Protein AF-C7TZE6-F1 (afdb_monomer_lite)

Foldseek 3Di:
DDQQALDPDDLQQSLLVLLVVLVVVPPVVRDNDRGDPVCSLVSLLVSLVSLLCLQAPPVDDLVSNLNNLSNSLVSLLVDDLVSNVVRLVSNLVSLLDPVHPDLVSNVSSLVSLVSNLVSHDLARQSNLSSLLSNLSSCLVSVNCVVHPLDLVVLVVSCVNYPDDLVSLLSNLVSSLVSCVSNVVNVSNVVSLVSNLVSDDPVCVVVVVVSVVVVVVVVVVVVVVVVVVVVVVVVPDDDDD

Organism: Schistosoma japonicum (NCBI:txid6182)

Structure (mmCIF, N/CA/C/O backbone):
data_AF-C7TZE6-F1
#
_entry.id   AF-C7TZE6-F1
#
loop_
_atom_site.group_PDB
_atom_site.id
_atom_site.type_symbol
_atom_site.label_atom_id
_atom_site.label_alt_id
_atom_site.label_comp_id
_atom_site.label_asym_id
_atom_site.label_entity_id
_atom_site.label_seq_id
_atom_site.pdbx_PDB_ins_code
_atom_site.Cartn_x
_atom_site.Cartn_y
_atom_site.Cartn_z
_atom_site.occupancy
_atom_site.B_iso_or_equiv
_atom_site.auth_seq_id
_atom_site.auth_comp_id
_atom_site.auth_asym_id
_atom_site.auth_atom_id
_atom_site.pdbx_PDB_model_num
ATOM 1 N N . MET A 1 1 ? 3.905 -21.037 -3.167 1.00 29.61 1 MET A N 1
ATOM 2 C CA . MET A 1 1 ? 3.015 -20.550 -4.241 1.00 29.61 1 MET A CA 1
ATOM 3 C C . MET A 1 1 ? 3.915 -19.963 -5.312 1.00 29.61 1 MET A C 1
ATOM 5 O O . MET A 1 1 ? 4.723 -19.114 -4.965 1.00 29.61 1 MET A O 1
ATOM 9 N N . SER A 1 2 ? 3.874 -20.480 -6.540 1.00 34.91 2 SER A N 1
ATOM 10 C CA . SER A 1 2 ? 4.630 -19.937 -7.675 1.00 34.91 2 SER A CA 1
ATOM 11 C C . SER A 1 2 ? 4.055 -18.568 -8.029 1.00 34.91 2 SER A C 1
ATOM 13 O O . SER A 1 2 ? 2.896 -18.471 -8.429 1.00 34.91 2 SER A O 1
ATOM 15 N N . ILE A 1 3 ? 4.830 -17.517 -7.789 1.00 47.00 3 ILE A N 1
ATOM 16 C CA . ILE A 1 3 ? 4.453 -16.146 -8.123 1.00 47.00 3 ILE A CA 1
ATOM 17 C C . ILE A 1 3 ? 4.541 -16.031 -9.647 1.00 47.00 3 ILE A C 1
ATOM 19 O O . ILE A 1 3 ? 5.570 -16.378 -10.218 1.00 47.00 3 ILE A O 1
ATOM 23 N N . ALA A 1 4 ? 3.449 -15.642 -10.307 1.00 42.66 4 ALA A N 1
ATOM 24 C CA . ALA A 1 4 ? 3.447 -15.428 -11.750 1.00 42.66 4 ALA A CA 1
ATOM 25 C C . ALA A 1 4 ? 4.324 -14.209 -12.060 1.00 42.66 4 ALA A C 1
ATOM 27 O O . ALA A 1 4 ? 4.027 -13.103 -11.609 1.00 42.66 4 ALA A O 1
ATOM 28 N N . VAL A 1 5 ? 5.422 -14.440 -12.774 1.00 54.16 5 VAL A N 1
ATOM 29 C CA . VAL A 1 5 ? 6.357 -13.407 -13.215 1.00 54.16 5 VAL A CA 1
ATOM 30 C C . VAL A 1 5 ? 6.030 -13.063 -14.670 1.00 54.16 5 VAL A C 1
ATOM 32 O O . VAL A 1 5 ? 5.726 -13.946 -15.464 1.00 54.16 5 VAL A O 1
ATOM 35 N N . PHE A 1 6 ? 6.081 -11.778 -15.012 1.00 56.03 6 PHE A N 1
ATOM 36 C CA . PHE A 1 6 ? 5.825 -11.218 -16.343 1.00 56.03 6 PHE A CA 1
ATOM 37 C C . PHE A 1 6 ? 6.786 -11.809 -17.378 1.00 56.03 6 PHE A C 1
ATOM 39 O O . PHE A 1 6 ? 6.382 -12.023 -18.516 1.00 56.03 6 PHE A O 1
ATOM 46 N N . ILE A 1 7 ? 8.033 -12.106 -16.977 1.00 61.03 7 ILE A N 1
ATOM 47 C CA . ILE A 1 7 ? 9.066 -12.766 -17.791 1.00 61.03 7 ILE A CA 1
ATOM 48 C C . ILE A 1 7 ? 9.983 -13.604 -16.884 1.00 61.03 7 ILE A C 1
ATOM 50 O O . ILE A 1 7 ? 10.440 -13.113 -15.852 1.00 61.03 7 ILE A O 1
ATOM 54 N N . ASP A 1 8 ? 10.308 -14.833 -17.293 1.00 61.19 8 ASP A N 1
ATOM 55 C CA . ASP A 1 8 ? 11.336 -15.654 -16.643 1.00 61.19 8 ASP A CA 1
ATOM 56 C C . ASP A 1 8 ? 12.733 -15.066 -16.909 1.00 61.19 8 ASP A C 1
ATOM 58 O O . ASP A 1 8 ? 13.187 -14.998 -18.051 1.00 61.19 8 ASP A O 1
ATOM 62 N N . GLY A 1 9 ? 13.429 -14.632 -15.859 1.00 70.06 9 GLY A N 1
ATOM 63 C CA . GLY A 1 9 ? 14.752 -14.019 -15.982 1.00 70.06 9 GLY A CA 1
ATOM 64 C C . GLY A 1 9 ? 15.255 -13.422 -14.672 1.00 70.06 9 GLY A C 1
ATOM 65 O O . GLY A 1 9 ? 14.566 -13.476 -13.651 1.00 70.06 9 GLY A O 1
ATOM 66 N N . THR A 1 10 ? 16.460 -12.847 -14.701 1.00 82.62 10 THR A N 1
ATOM 67 C CA . THR A 1 10 ? 17.012 -12.112 -13.550 1.00 82.62 10 THR A CA 1
ATOM 68 C C . THR A 1 10 ? 16.240 -10.812 -13.308 1.00 82.62 10 THR A C 1
ATOM 70 O O . THR A 1 10 ? 15.619 -10.273 -14.226 1.00 82.62 10 THR A O 1
ATOM 73 N N . ASP A 1 11 ? 16.303 -10.262 -12.092 1.00 84.56 11 ASP A N 1
ATOM 74 C CA . ASP A 1 11 ? 15.618 -9.001 -11.759 1.00 84.56 11 ASP A CA 1
ATOM 75 C C . ASP A 1 11 ? 16.040 -7.863 -12.706 1.00 84.56 11 ASP A C 1
ATOM 77 O O . ASP A 1 11 ? 15.211 -7.096 -13.196 1.00 84.56 11 ASP A O 1
ATOM 81 N N . ALA A 1 12 ? 17.323 -7.808 -13.070 1.00 86.00 12 ALA A N 1
ATOM 82 C CA . ALA A 1 12 ? 17.843 -6.845 -14.035 1.00 86.00 12 ALA A CA 1
ATOM 83 C C . ALA A 1 12 ? 17.230 -7.006 -15.443 1.00 86.00 12 ALA A C 1
ATOM 85 O O . ALA A 1 12 ? 16.890 -6.016 -16.100 1.00 86.00 12 ALA A O 1
ATOM 86 N N . G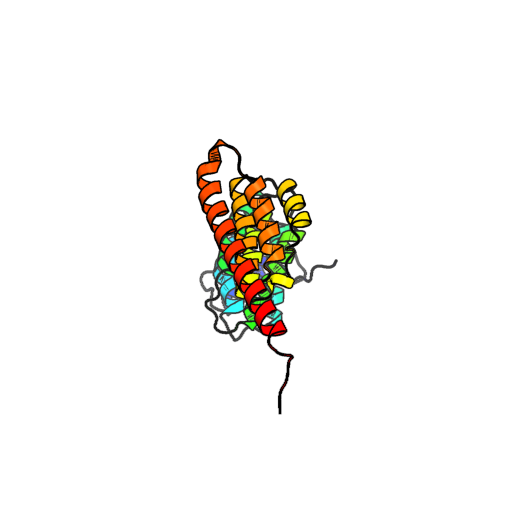LN A 1 13 ? 17.026 -8.241 -15.908 1.00 85.56 13 GLN A N 1
ATOM 87 C CA . GLN A 1 13 ? 16.350 -8.498 -17.183 1.00 85.56 13 GLN A CA 1
ATOM 88 C C . GLN A 1 13 ? 14.882 -8.066 -17.126 1.00 85.56 13 GLN A C 1
ATOM 90 O O . GLN A 1 13 ? 14.409 -7.390 -18.040 1.00 85.56 13 GLN A O 1
ATOM 95 N N . GLN A 1 14 ? 14.185 -8.365 -16.028 1.00 87.19 14 GLN A N 1
ATOM 96 C CA . GLN A 1 14 ? 12.791 -7.957 -15.842 1.00 87.19 14 GLN A CA 1
ATOM 97 C C . GLN A 1 14 ? 12.632 -6.431 -15.847 1.00 87.19 14 GLN A C 1
ATOM 99 O O . GLN A 1 14 ? 11.728 -5.913 -16.504 1.00 87.19 14 GLN A O 1
ATOM 104 N N . VAL A 1 15 ? 13.533 -5.690 -15.191 1.00 88.19 15 VAL A N 1
ATOM 105 C CA . VAL A 1 15 ? 13.523 -4.215 -15.226 1.00 88.19 15 VAL A CA 1
ATOM 106 C C . VAL A 1 15 ? 13.819 -3.689 -16.632 1.00 88.19 15 VAL A C 1
ATOM 108 O O . VAL A 1 15 ? 13.187 -2.732 -17.081 1.00 88.19 15 VAL A O 1
ATOM 111 N N . THR A 1 16 ? 14.736 -4.321 -17.366 1.00 88.12 16 THR A N 1
ATOM 112 C CA . THR A 1 16 ? 15.051 -3.935 -18.751 1.00 88.12 16 THR A CA 1
ATOM 113 C C . THR A 1 16 ? 13.832 -4.078 -19.663 1.00 88.12 16 THR A C 1
ATOM 115 O O . THR A 1 16 ? 13.527 -3.181 -20.452 1.00 88.12 16 THR A O 1
ATOM 118 N N . GLU A 1 17 ? 13.097 -5.178 -19.535 1.00 87.00 17 GLU A N 1
ATOM 119 C CA . GLU A 1 17 ? 11.874 -5.408 -20.304 1.00 87.00 17 GLU A CA 1
ATOM 120 C C . GLU A 1 17 ? 10.734 -4.487 -19.860 1.00 87.00 17 GLU A C 1
ATOM 122 O O . GLU A 1 17 ? 10.031 -3.930 -20.705 1.00 87.00 17 GLU A O 1
ATOM 127 N N . LEU A 1 18 ? 10.613 -4.207 -18.558 1.00 88.94 18 LEU A N 1
ATOM 128 C CA . LEU A 1 18 ? 9.686 -3.197 -18.047 1.00 88.94 18 LEU A CA 1
ATOM 129 C C . LEU A 1 18 ? 9.962 -1.819 -18.670 1.00 88.94 18 LEU A C 1
ATOM 131 O O . LEU A 1 18 ? 9.028 -1.136 -19.091 1.00 88.94 18 LEU A O 1
ATOM 135 N N . LYS A 1 19 ? 11.233 -1.417 -18.799 1.00 89.75 19 LYS A N 1
ATOM 136 C CA . LYS A 1 19 ? 11.616 -0.162 -19.467 1.00 89.75 19 LYS A CA 1
ATOM 137 C C . LYS A 1 19 ? 11.175 -0.146 -20.930 1.00 89.75 19 LYS A C 1
ATOM 139 O O . LYS A 1 19 ? 10.586 0.842 -21.372 1.00 89.75 19 LYS A O 1
ATOM 144 N N . LYS A 1 20 ? 11.415 -1.232 -21.676 1.00 87.31 20 LYS A N 1
ATOM 145 C CA . LYS A 1 20 ? 10.984 -1.362 -23.082 1.00 87.31 20 LYS A CA 1
ATOM 146 C C . LYS A 1 20 ? 9.463 -1.277 -23.212 1.00 87.31 20 LYS A C 1
ATOM 148 O O . LYS A 1 20 ? 8.970 -0.520 -24.051 1.00 87.31 20 LYS A O 1
ATOM 153 N N . PHE A 1 21 ? 8.736 -1.984 -22.348 1.00 87.94 21 PHE A N 1
ATOM 154 C CA . PHE A 1 21 ? 7.278 -1.945 -22.287 1.00 87.94 21 PHE A CA 1
ATOM 155 C C . PHE A 1 21 ? 6.781 -0.516 -22.043 1.00 87.94 21 PHE A C 1
ATOM 157 O O . PHE A 1 21 ? 6.076 0.040 -22.881 1.00 87.94 21 PHE A O 1
ATOM 164 N N . LEU A 1 22 ? 7.224 0.139 -20.966 1.00 87.31 22 LEU A N 1
ATOM 165 C CA . LEU A 1 22 ? 6.799 1.501 -20.621 1.00 87.31 22 LEU A CA 1
ATOM 166 C C . LEU A 1 22 ? 7.135 2.520 -21.720 1.00 87.31 22 LEU A C 1
ATOM 168 O O . LEU A 1 22 ? 6.374 3.459 -21.966 1.00 87.31 22 LEU A O 1
ATOM 172 N N . LYS A 1 23 ? 8.254 2.332 -22.425 1.00 87.00 23 LYS A N 1
ATOM 173 C CA . LYS A 1 23 ? 8.641 3.192 -23.545 1.00 87.00 23 LYS A CA 1
ATOM 174 C C . LYS A 1 23 ? 7.688 3.079 -24.731 1.00 87.00 23 LYS A C 1
ATOM 176 O O . LYS A 1 23 ? 7.390 4.104 -25.348 1.00 87.00 23 LYS A O 1
ATOM 181 N N . SER A 1 24 ? 7.192 1.875 -25.026 1.00 86.38 24 SER A N 1
ATOM 182 C CA . SER A 1 24 ? 6.200 1.669 -26.091 1.00 86.38 24 SER A CA 1
ATOM 183 C C . SER A 1 24 ? 4.895 2.442 -25.841 1.00 86.38 24 SER A C 1
ATOM 185 O O . SER A 1 24 ? 4.267 2.883 -26.799 1.00 86.38 24 SER A O 1
ATOM 187 N N . TYR A 1 25 ? 4.589 2.744 -24.572 1.00 84.19 25 TYR A N 1
ATOM 188 C CA . TYR A 1 25 ? 3.427 3.527 -24.128 1.00 84.19 25 TYR A CA 1
ATOM 189 C C . TYR A 1 25 ? 3.769 4.973 -23.713 1.00 84.19 25 TYR A C 1
ATOM 191 O O . TYR A 1 25 ? 3.039 5.615 -22.963 1.00 84.19 25 TYR A O 1
ATOM 199 N N . GLY A 1 26 ? 4.887 5.526 -24.203 1.00 75.06 26 GLY A N 1
ATOM 200 C CA . GLY A 1 26 ? 5.164 6.966 -24.115 1.00 75.06 26 GLY A CA 1
ATOM 201 C C . GLY A 1 26 ? 6.171 7.408 -23.049 1.00 75.06 26 GLY A C 1
ATOM 202 O O . GLY A 1 26 ? 6.454 8.606 -22.957 1.00 75.06 26 GLY A O 1
ATOM 203 N N . ALA A 1 27 ? 6.803 6.491 -22.309 1.00 80.75 27 ALA A N 1
ATOM 204 C CA . ALA A 1 27 ? 7.893 6.818 -21.381 1.00 80.75 27 ALA A CA 1
ATOM 205 C C . ALA A 1 27 ? 9.232 7.073 -22.111 1.00 80.75 27 ALA A C 1
ATOM 207 O O . ALA A 1 27 ? 10.226 6.381 -21.900 1.00 80.75 27 ALA A O 1
ATOM 208 N N . LYS A 1 28 ? 9.281 8.086 -22.990 1.00 72.81 28 LYS A N 1
ATOM 209 C CA . LYS A 1 28 ? 10.455 8.397 -23.840 1.00 72.81 28 LYS A CA 1
ATOM 210 C C . LYS A 1 28 ? 11.728 8.751 -23.061 1.00 72.81 28 LYS A C 1
ATOM 212 O O . LYS A 1 28 ? 12.811 8.677 -23.628 1.00 72.81 28 LYS A O 1
ATOM 217 N N . VAL A 1 29 ? 11.583 9.138 -21.793 1.00 75.25 29 VAL A N 1
ATOM 218 C CA . VAL A 1 29 ? 12.683 9.488 -20.878 1.00 75.25 29 VAL A CA 1
ATOM 219 C C . VAL A 1 29 ? 13.410 8.240 -20.354 1.00 75.25 29 VAL A C 1
ATOM 221 O O . VAL A 1 29 ? 14.510 8.356 -19.827 1.00 75.25 29 VAL A O 1
ATOM 224 N N . LEU A 1 30 ? 12.825 7.044 -20.494 1.00 77.81 30 LEU A N 1
ATOM 225 C CA . LEU A 1 30 ? 13.501 5.799 -20.138 1.00 77.81 30 LEU A CA 1
ATOM 226 C C . LEU A 1 30 ? 14.481 5.391 -21.253 1.00 77.81 30 LEU A C 1
ATOM 228 O O . LEU A 1 30 ? 14.106 5.174 -22.415 1.00 77.81 30 LEU A O 1
ATOM 232 N N . ASP A 1 31 ? 15.754 5.276 -20.882 1.00 72.44 31 ASP A N 1
ATOM 233 C CA . ASP A 1 31 ? 16.812 4.805 -21.773 1.00 72.44 31 ASP A CA 1
ATOM 234 C C . ASP A 1 31 ? 16.652 3.311 -22.082 1.00 72.44 31 ASP A C 1
ATOM 236 O O . ASP A 1 31 ? 16.154 2.546 -21.263 1.00 72.44 31 ASP A O 1
ATOM 240 N N . ASN A 1 32 ? 17.112 2.868 -23.256 1.00 68.56 32 ASN A N 1
ATOM 241 C CA . ASN A 1 32 ? 17.092 1.447 -23.649 1.00 68.56 32 ASN A CA 1
ATOM 242 C C . ASN A 1 32 ? 18.301 0.659 -23.117 1.00 68.56 32 ASN A C 1
ATOM 244 O O . ASN A 1 32 ? 18.588 -0.433 -23.600 1.00 68.56 32 ASN A O 1
ATOM 248 N N . THR A 1 33 ? 19.047 1.235 -22.180 1.00 75.12 33 THR A N 1
ATOM 249 C CA . THR A 1 33 ? 20.198 0.588 -21.562 1.00 75.12 33 THR A CA 1
ATOM 250 C C . THR A 1 33 ? 19.748 -0.613 -20.747 1.00 75.12 33 THR A C 1
ATOM 252 O O . THR A 1 33 ? 18.831 -0.509 -19.923 1.00 75.12 33 THR A O 1
ATOM 255 N N . GLU A 1 34 ? 20.406 -1.744 -20.993 1.00 78.62 34 GLU A N 1
ATOM 256 C CA . GLU A 1 34 ? 20.233 -2.952 -20.199 1.00 78.62 34 GLU A CA 1
ATOM 257 C C . GLU A 1 34 ? 20.607 -2.665 -18.745 1.00 78.62 34 GLU A C 1
ATOM 259 O O . GLU A 1 34 ? 21.608 -2.001 -18.447 1.00 78.62 34 GLU A O 1
ATOM 264 N N . CYS A 1 35 ? 19.763 -3.136 -17.836 1.00 81.94 35 CYS A N 1
ATOM 265 C CA . CYS A 1 35 ? 20.058 -3.093 -16.420 1.00 81.94 35 CYS A CA 1
ATOM 266 C C . CYS A 1 35 ? 21.083 -4.178 -16.084 1.00 81.94 35 CYS A C 1
ATOM 268 O O . CYS A 1 35 ? 21.063 -5.279 -16.629 1.00 81.94 35 CYS A O 1
ATOM 270 N N . SER A 1 36 ? 21.974 -3.852 -15.158 1.00 82.94 36 SER A N 1
ATOM 271 C CA . SER A 1 36 ? 22.891 -4.784 -14.525 1.00 82.94 36 SER A CA 1
ATOM 272 C C . SER A 1 36 ? 22.397 -5.123 -13.122 1.00 82.94 36 SER A C 1
ATOM 274 O O . SER A 1 36 ? 21.605 -4.388 -12.525 1.00 82.94 36 SER A O 1
ATOM 276 N N . ASP A 1 37 ? 22.933 -6.196 -12.548 1.00 80.38 37 ASP A N 1
ATOM 277 C CA . ASP A 1 37 ? 22.585 -6.628 -11.189 1.00 80.38 37 ASP A CA 1
ATOM 278 C C . ASP A 1 37 ? 22.891 -5.561 -10.116 1.00 80.38 37 ASP A C 1
ATOM 280 O O . ASP A 1 37 ? 22.321 -5.584 -9.029 1.00 80.38 37 ASP A O 1
ATOM 284 N N . ALA A 1 38 ? 23.756 -4.588 -10.424 1.00 82.94 38 ALA A N 1
ATOM 285 C CA . ALA A 1 38 ? 24.094 -3.490 -9.523 1.00 82.94 38 ALA A CA 1
ATOM 286 C C . ALA A 1 38 ? 23.139 -2.285 -9.618 1.00 82.94 38 ALA A C 1
ATOM 288 O O . ALA A 1 38 ? 23.027 -1.535 -8.652 1.00 82.94 38 ALA A O 1
ATOM 289 N N . ASN A 1 39 ? 22.483 -2.065 -10.765 1.00 88.81 39 ASN A N 1
ATOM 290 C CA . ASN A 1 39 ? 21.702 -0.845 -11.021 1.00 88.81 39 ASN A CA 1
ATOM 291 C C . ASN A 1 39 ? 20.186 -1.073 -11.112 1.00 88.81 39 ASN A C 1
ATOM 293 O O . ASN A 1 39 ? 19.428 -0.101 -11.096 1.00 88.81 39 ASN A O 1
ATOM 297 N N . TRP A 1 40 ? 19.735 -2.329 -11.186 1.00 89.56 40 TRP A N 1
ATOM 298 C CA . TRP A 1 40 ? 18.316 -2.642 -11.343 1.00 89.56 40 TRP A CA 1
ATOM 299 C C . TRP A 1 40 ? 17.409 -2.020 -10.264 1.00 89.56 40 TRP A C 1
ATOM 301 O O . TRP A 1 40 ? 16.317 -1.592 -10.642 1.00 89.56 40 TRP A O 1
ATOM 311 N N . PRO A 1 41 ? 17.811 -1.864 -8.977 1.00 90.81 41 PRO A N 1
ATOM 312 C CA . PRO A 1 41 ? 16.946 -1.237 -7.976 1.00 90.81 41 PRO A CA 1
ATOM 313 C C . PRO A 1 41 ? 16.652 0.230 -8.302 1.00 90.81 41 PRO A C 1
ATOM 315 O O . PRO A 1 41 ? 15.512 0.682 -8.210 1.00 90.81 41 PRO A O 1
ATOM 318 N N . ASP A 1 42 ? 17.676 0.973 -8.727 1.00 90.69 42 ASP A N 1
ATOM 319 C CA . ASP A 1 42 ? 17.556 2.392 -9.070 1.00 90.69 42 ASP A CA 1
ATOM 320 C C . ASP A 1 42 ? 16.752 2.587 -10.357 1.00 90.69 42 ASP A C 1
ATOM 322 O O . ASP A 1 42 ? 15.931 3.500 -10.471 1.00 90.69 42 ASP A O 1
ATOM 326 N N . GLU A 1 43 ? 16.959 1.705 -11.332 1.00 90.06 43 GLU A N 1
ATOM 327 C CA . GLU A 1 43 ? 16.213 1.711 -12.587 1.00 90.06 43 GLU A CA 1
ATOM 328 C C . GLU A 1 43 ? 14.739 1.334 -12.377 1.00 90.06 43 GLU A C 1
ATOM 330 O O . GLU A 1 43 ? 13.855 1.965 -12.966 1.00 90.06 43 GLU A O 1
ATOM 335 N N . LEU A 1 44 ? 14.442 0.392 -11.477 1.00 91.31 44 LEU A N 1
ATOM 336 C CA . LEU A 1 44 ? 13.073 0.058 -11.087 1.00 91.31 44 LEU A CA 1
ATOM 337 C C . LEU A 1 44 ? 12.365 1.268 -10.463 1.00 91.31 44 LEU A C 1
ATOM 339 O O . LEU A 1 44 ? 11.240 1.585 -10.853 1.00 91.31 44 LEU A O 1
ATOM 343 N N . ILE A 1 45 ? 13.034 1.998 -9.563 1.00 91.38 45 ILE A N 1
ATOM 344 C CA . ILE A 1 45 ? 12.475 3.208 -8.937 1.00 91.38 45 ILE A CA 1
ATOM 345 C C . ILE A 1 45 ? 12.110 4.265 -9.990 1.00 91.38 45 ILE A C 1
ATOM 347 O O . ILE A 1 45 ? 11.061 4.912 -9.899 1.00 91.38 45 ILE A O 1
ATOM 351 N N . LYS A 1 46 ? 12.922 4.418 -11.044 1.00 90.94 46 LYS A N 1
ATOM 352 C CA . LYS A 1 46 ? 12.595 5.309 -12.172 1.00 90.94 46 LYS A CA 1
ATOM 353 C C . LYS A 1 46 ? 11.344 4.845 -12.924 1.00 90.94 46 LYS A C 1
ATOM 355 O O . LYS A 1 46 ? 10.525 5.688 -13.298 1.00 90.94 46 LYS A O 1
ATOM 360 N N . CYS A 1 47 ? 11.171 3.536 -13.110 1.00 90.75 47 CYS A N 1
ATOM 361 C CA . CYS A 1 47 ? 10.021 2.956 -13.810 1.00 90.75 47 CYS A CA 1
ATOM 362 C C . CYS A 1 47 ? 8.691 3.207 -13.086 1.00 90.75 47 CYS A C 1
ATOM 364 O O . CYS A 1 47 ? 7.684 3.451 -13.754 1.00 90.75 47 CYS A O 1
ATOM 366 N N . ILE A 1 48 ? 8.682 3.236 -11.744 1.00 91.81 48 ILE A N 1
ATOM 367 C CA . ILE A 1 48 ? 7.473 3.467 -10.924 1.00 91.81 48 ILE A CA 1
ATOM 368 C C . ILE A 1 48 ? 6.692 4.701 -11.396 1.00 91.81 48 ILE A C 1
ATOM 370 O O . ILE A 1 48 ? 5.462 4.686 -11.463 1.00 91.81 48 ILE A O 1
ATOM 374 N N . LYS A 1 49 ? 7.401 5.765 -11.793 1.00 88.62 49 LYS A N 1
ATOM 375 C CA . LYS A 1 49 ? 6.801 7.039 -12.218 1.00 88.62 49 LYS A CA 1
ATOM 376 C C . LYS A 1 49 ? 5.875 6.910 -13.429 1.00 88.62 49 LYS A C 1
ATOM 378 O O . LYS A 1 49 ? 4.973 7.735 -13.568 1.00 88.62 49 LYS A O 1
ATOM 383 N N . PHE A 1 50 ? 6.085 5.890 -14.258 1.00 90.19 50 PHE A N 1
ATOM 384 C CA . PHE A 1 50 ? 5.365 5.658 -15.508 1.00 90.19 50 PHE A CA 1
ATOM 385 C C . PHE A 1 50 ? 4.369 4.497 -15.425 1.00 90.19 50 PHE A C 1
ATOM 387 O O . PHE A 1 50 ? 3.702 4.205 -16.409 1.00 90.19 50 PHE A O 1
ATOM 394 N N . LEU A 1 51 ? 4.212 3.843 -14.266 1.00 89.88 51 LEU A N 1
ATOM 395 C CA . LEU A 1 51 ? 3.279 2.715 -14.120 1.00 89.88 51 LEU A CA 1
ATOM 396 C C . LEU A 1 51 ? 1.809 3.103 -14.312 1.00 89.88 51 LEU A C 1
ATOM 398 O O . LEU A 1 51 ? 0.973 2.232 -14.542 1.00 89.88 51 LEU A O 1
ATOM 402 N N . ASN A 1 52 ? 1.497 4.399 -14.282 1.00 88.06 52 ASN A N 1
ATOM 403 C CA . ASN A 1 52 ? 0.154 4.908 -14.526 1.00 88.06 52 ASN A CA 1
ATOM 404 C C . ASN A 1 52 ? -0.418 4.544 -15.897 1.00 88.06 52 ASN A C 1
ATOM 406 O O . ASN A 1 52 ? -1.639 4.465 -16.024 1.00 88.06 52 ASN A O 1
ATOM 410 N N . VAL A 1 53 ? 0.430 4.249 -16.886 1.00 88.06 53 VAL A N 1
ATOM 411 C CA . VAL A 1 53 ? -0.021 3.736 -18.187 1.00 88.06 53 VAL A CA 1
ATOM 412 C C . VAL A 1 53 ? -0.890 2.485 -18.027 1.00 88.06 53 VAL A C 1
ATOM 414 O O . VAL A 1 53 ? -1.904 2.375 -18.705 1.00 88.06 53 VAL A O 1
ATOM 417 N N . CYS A 1 54 ? -0.611 1.624 -17.038 1.00 86.38 54 CYS A N 1
ATOM 418 C CA . CYS A 1 54 ? -1.343 0.372 -16.804 1.00 86.38 54 CYS A CA 1
ATOM 419 C C . CYS A 1 54 ? -2.841 0.576 -16.505 1.00 86.38 54 CYS A C 1
ATOM 421 O O . CYS A 1 54 ? -3.639 -0.339 -16.697 1.00 86.38 54 CYS A O 1
ATOM 423 N N . TRP A 1 55 ? -3.243 1.756 -16.019 1.00 86.12 55 TRP A N 1
ATOM 424 C CA . TRP A 1 55 ? -4.647 2.079 -15.730 1.00 86.12 55 TRP A CA 1
ATOM 425 C C . TRP A 1 55 ? -5.168 3.334 -16.436 1.00 86.12 55 TRP A C 1
ATOM 427 O O . TRP A 1 55 ? -6.339 3.663 -16.256 1.00 86.12 55 TRP A O 1
ATOM 437 N N . LYS A 1 56 ? -4.338 4.022 -17.229 1.00 85.44 56 LYS A N 1
ATOM 438 C CA . LYS A 1 56 ? -4.746 5.178 -18.045 1.00 85.44 56 LYS A CA 1
ATOM 439 C C . LYS A 1 56 ? -4.797 4.880 -19.538 1.00 85.44 56 LYS A C 1
ATOM 441 O O . LYS A 1 56 ? -5.604 5.486 -20.229 1.00 85.44 56 LYS A O 1
ATOM 446 N N . ASP A 1 57 ? -3.949 3.985 -20.034 1.00 83.81 57 ASP A N 1
ATOM 447 C CA . ASP A 1 57 ? -3.862 3.697 -21.462 1.00 83.81 57 ASP A CA 1
ATOM 448 C C . ASP A 1 57 ? -4.781 2.534 -21.841 1.00 83.81 57 ASP A C 1
ATOM 450 O O . ASP A 1 57 ? -4.524 1.380 -21.492 1.00 83.81 57 ASP A O 1
ATOM 454 N N . GLU A 1 58 ? -5.861 2.831 -22.564 1.00 81.50 58 GLU A N 1
ATOM 455 C CA . GLU A 1 58 ? -6.862 1.844 -22.977 1.00 81.50 58 GLU A CA 1
ATOM 456 C C . GLU A 1 58 ? -6.312 0.749 -23.900 1.00 81.50 58 GLU A C 1
ATOM 458 O O . GLU A 1 58 ? -6.886 -0.340 -23.948 1.00 81.50 58 GLU A O 1
ATOM 463 N N . SER A 1 59 ? -5.183 0.986 -24.573 1.00 83.50 59 SER A N 1
ATOM 464 C CA . SER A 1 59 ? -4.576 0.006 -25.480 1.00 83.50 59 SER A CA 1
ATOM 465 C C . SER A 1 59 ? -3.970 -1.207 -24.764 1.00 83.50 59 SER A C 1
ATOM 467 O O . SER A 1 59 ? -3.863 -2.276 -25.363 1.00 83.50 59 SER A O 1
ATOM 469 N N . ILE A 1 60 ? -3.632 -1.078 -23.476 1.00 84.12 60 ILE A N 1
ATOM 470 C CA . ILE A 1 60 ? -3.101 -2.176 -22.660 1.00 84.12 60 ILE A CA 1
ATOM 471 C C . ILE A 1 60 ? -4.250 -3.090 -22.223 1.00 84.12 60 ILE A C 1
ATOM 473 O O . ILE A 1 60 ? -5.241 -2.619 -21.656 1.00 84.12 60 ILE A O 1
ATOM 477 N N . ALA A 1 61 ? -4.118 -4.399 -22.445 1.00 85.62 61 ALA A N 1
ATOM 478 C CA . ALA A 1 61 ? -5.102 -5.371 -21.979 1.00 85.62 61 ALA A CA 1
ATOM 479 C C . ALA A 1 61 ? -5.119 -5.459 -20.440 1.00 85.62 61 ALA A C 1
ATOM 481 O O . ALA A 1 61 ? -4.095 -5.312 -19.772 1.00 85.62 61 ALA A O 1
ATOM 482 N N . GLU A 1 62 ? -6.288 -5.728 -19.849 1.00 83.25 62 GLU A N 1
ATOM 483 C CA . GLU A 1 62 ? -6.425 -5.805 -18.385 1.00 83.25 62 GLU A CA 1
ATOM 484 C C . GLU A 1 62 ? -5.573 -6.929 -17.766 1.00 83.25 62 GLU A C 1
ATOM 486 O O . GLU A 1 62 ? -5.106 -6.777 -16.636 1.00 83.25 62 GLU A O 1
ATOM 491 N N . SER A 1 63 ? -5.358 -8.030 -18.500 1.00 84.62 63 SER A N 1
ATOM 492 C CA . SER A 1 63 ? -4.442 -9.116 -18.124 1.00 84.62 63 SER A CA 1
ATOM 493 C C . SER A 1 63 ? -3.006 -8.616 -18.022 1.00 84.62 63 SER A C 1
ATOM 495 O O . SER A 1 63 ? -2.373 -8.766 -16.982 1.00 84.62 63 SER A O 1
ATOM 497 N N . ASP A 1 64 ? -2.541 -7.925 -19.056 1.00 86.25 64 ASP A N 1
ATOM 498 C CA . ASP A 1 64 ? -1.151 -7.496 -19.185 1.00 86.25 64 ASP A CA 1
ATOM 499 C C . ASP A 1 64 ? -0.822 -6.453 -18.115 1.00 86.25 64 ASP A C 1
ATOM 501 O O . ASP A 1 64 ? 0.212 -6.527 -17.455 1.00 86.25 64 ASP A O 1
ATOM 505 N N . ALA A 1 65 ? -1.749 -5.522 -17.860 1.00 86.56 65 ALA A N 1
ATOM 506 C CA . ALA A 1 65 ? -1.627 -4.560 -16.770 1.00 86.56 65 ALA A CA 1
ATOM 507 C C . ALA A 1 65 ? -1.480 -5.254 -15.404 1.00 86.56 65 ALA A C 1
ATOM 509 O O . ALA A 1 65 ? -0.676 -4.832 -14.571 1.00 86.56 65 ALA A O 1
ATOM 510 N N . LYS A 1 66 ? -2.245 -6.324 -15.156 1.00 86.31 66 LYS A N 1
ATOM 511 C CA . LYS A 1 66 ? -2.151 -7.097 -13.914 1.00 86.31 66 LYS A CA 1
ATOM 512 C C . LYS A 1 66 ? -0.814 -7.836 -13.811 1.00 86.31 66 LYS A C 1
ATOM 514 O O . LYS A 1 66 ? -0.212 -7.823 -12.735 1.00 86.31 66 LYS A O 1
ATOM 519 N N . ASP A 1 67 ? -0.342 -8.443 -14.893 1.00 87.56 67 ASP A N 1
ATOM 520 C CA . ASP A 1 67 ? 0.904 -9.217 -14.914 1.00 87.56 67 ASP A CA 1
ATOM 521 C C . ASP A 1 67 ? 2.132 -8.314 -14.721 1.00 87.56 67 ASP A C 1
ATOM 523 O O . ASP A 1 67 ? 3.013 -8.624 -13.910 1.00 87.56 67 ASP A O 1
ATOM 527 N N . VAL A 1 68 ? 2.141 -7.134 -15.357 1.00 89.81 68 VAL A N 1
ATOM 528 C CA . VAL A 1 68 ? 3.161 -6.092 -15.143 1.00 89.81 68 VAL A CA 1
ATOM 529 C C . VAL A 1 68 ? 3.204 -5.678 -13.673 1.00 89.81 68 VAL A C 1
ATOM 531 O O . VAL A 1 68 ? 4.264 -5.721 -13.048 1.00 89.81 68 VAL A O 1
ATOM 534 N N . LEU A 1 69 ? 2.059 -5.314 -13.085 1.00 89.88 69 LEU A N 1
ATOM 535 C CA . LEU A 1 69 ? 2.010 -4.858 -11.692 1.00 89.88 69 LEU A CA 1
ATOM 536 C C . LEU A 1 69 ? 2.387 -5.960 -10.697 1.00 89.88 69 LEU A C 1
ATOM 538 O O . LEU A 1 69 ? 3.061 -5.686 -9.705 1.00 89.88 69 LEU A O 1
ATOM 542 N N . THR A 1 70 ? 1.985 -7.202 -10.967 1.00 89.94 70 THR A N 1
ATOM 543 C CA . THR A 1 70 ? 2.360 -8.372 -10.158 1.00 89.94 70 THR A CA 1
ATOM 544 C C . THR A 1 70 ? 3.871 -8.582 -10.167 1.00 89.94 70 THR A C 1
ATOM 546 O O . THR A 1 70 ? 4.474 -8.894 -9.140 1.00 89.94 70 THR A O 1
ATOM 549 N N . SER A 1 71 ? 4.505 -8.344 -11.307 1.00 89.38 71 SER A N 1
ATOM 550 C CA . SER A 1 71 ? 5.946 -8.541 -11.467 1.00 89.38 71 SER A CA 1
ATOM 551 C C . SER A 1 71 ? 6.745 -7.433 -10.822 1.00 89.38 71 SER A C 1
ATOM 553 O O . SER A 1 71 ? 7.710 -7.712 -10.120 1.00 89.38 71 SER A O 1
ATOM 555 N N . VAL A 1 72 ? 6.284 -6.187 -10.945 1.00 91.38 72 VAL A N 1
ATOM 556 C CA . VAL A 1 72 ? 6.825 -5.070 -10.163 1.00 91.38 72 VAL A CA 1
ATOM 557 C C . VAL A 1 72 ? 6.732 -5.384 -8.671 1.00 91.38 72 VAL A C 1
ATOM 559 O O . VAL A 1 72 ? 7.738 -5.310 -7.974 1.00 91.38 72 VAL A O 1
ATOM 562 N N . ALA A 1 73 ? 5.570 -5.821 -8.179 1.00 90.62 73 ALA A N 1
ATOM 563 C CA . ALA A 1 73 ? 5.415 -6.218 -6.780 1.00 90.62 73 ALA A CA 1
ATOM 564 C C . ALA A 1 73 ? 6.363 -7.363 -6.372 1.00 90.62 73 ALA A C 1
ATOM 566 O O . ALA A 1 73 ? 6.882 -7.372 -5.260 1.00 90.62 73 ALA A O 1
ATOM 567 N N . SER A 1 74 ? 6.642 -8.300 -7.275 1.00 90.00 74 SER A N 1
ATOM 568 C CA . SER A 1 74 ? 7.583 -9.397 -7.026 1.00 90.00 74 SER A CA 1
ATOM 569 C C . SER A 1 74 ? 9.030 -8.906 -6.922 1.00 90.00 74 SER A C 1
ATOM 571 O O . SER A 1 74 ? 9.736 -9.293 -5.992 1.00 90.00 74 SER A O 1
ATOM 573 N N . MET A 1 75 ? 9.450 -7.994 -7.805 1.00 89.50 75 MET A N 1
ATOM 574 C CA . MET A 1 75 ? 10.780 -7.370 -7.762 1.00 89.50 75 MET A CA 1
ATOM 575 C C . MET A 1 75 ? 10.998 -6.570 -6.472 1.00 89.50 75 MET A C 1
ATOM 577 O O . MET A 1 75 ? 12.090 -6.562 -5.912 1.00 89.50 75 MET A O 1
ATOM 581 N N . PHE A 1 76 ? 9.950 -5.935 -5.944 1.00 90.38 76 PHE A N 1
ATOM 582 C CA . PHE A 1 76 ? 10.015 -5.228 -4.662 1.00 90.38 76 PHE A CA 1
ATOM 583 C C . PHE A 1 76 ? 10.348 -6.146 -3.483 1.00 90.38 76 PHE A C 1
ATOM 585 O O . PHE A 1 76 ? 11.015 -5.708 -2.551 1.00 90.38 76 PHE A O 1
ATOM 592 N N . ILE A 1 77 ? 9.926 -7.413 -3.518 1.00 88.19 77 ILE A N 1
ATOM 593 C CA . ILE A 1 77 ? 10.266 -8.392 -2.473 1.00 88.19 77 ILE A CA 1
ATOM 594 C C . ILE A 1 77 ? 11.775 -8.700 -2.488 1.00 88.19 77 ILE A C 1
ATOM 596 O O . ILE A 1 77 ? 12.343 -9.000 -1.440 1.00 88.19 77 ILE A O 1
ATOM 600 N N . GLN A 1 78 ? 12.429 -8.577 -3.648 1.00 88.06 78 GLN A N 1
ATOM 601 C CA . GLN A 1 78 ? 13.874 -8.775 -3.817 1.00 88.06 78 GLN A CA 1
ATOM 602 C C . GLN A 1 78 ? 14.701 -7.502 -3.560 1.00 88.06 78 GLN A C 1
ATOM 604 O O . GLN A 1 78 ? 15.931 -7.561 -3.530 1.00 88.06 78 GLN A O 1
ATOM 609 N N . LEU A 1 79 ? 14.064 -6.335 -3.376 1.00 88.50 79 LEU A N 1
ATOM 610 C CA . LEU A 1 79 ? 14.789 -5.082 -3.162 1.00 88.50 79 LEU A CA 1
ATOM 611 C C . LEU A 1 79 ? 15.558 -5.096 -1.832 1.00 88.50 79 LEU A C 1
ATOM 613 O O . LEU A 1 79 ? 15.031 -5.533 -0.804 1.00 88.50 79 LEU A O 1
ATOM 617 N N . PRO A 1 80 ? 16.772 -4.517 -1.794 1.00 87.94 80 PRO A N 1
ATOM 618 C CA . PRO A 1 80 ? 17.460 -4.297 -0.534 1.00 87.94 80 PRO A CA 1
ATOM 619 C C . PRO A 1 80 ? 16.653 -3.319 0.348 1.00 87.94 80 PRO A C 1
ATOM 621 O O . PRO A 1 80 ? 16.073 -2.363 -0.182 1.00 87.94 80 PRO A O 1
ATOM 624 N N . PRO A 1 81 ? 16.656 -3.477 1.689 1.00 86.62 81 PRO A N 1
ATOM 625 C CA . PRO A 1 81 ? 15.823 -2.682 2.602 1.00 86.62 81 PRO A CA 1
ATOM 626 C C . PRO A 1 81 ? 15.949 -1.166 2.407 1.00 86.62 81 PRO A C 1
ATOM 628 O O . PRO A 1 81 ? 14.962 -0.438 2.450 1.00 86.62 81 PRO A O 1
ATOM 631 N N . ASN A 1 82 ? 17.163 -0.699 2.119 1.00 88.19 82 ASN A N 1
ATOM 632 C CA . ASN A 1 82 ? 17.496 0.709 1.910 1.00 88.19 82 ASN A CA 1
ATOM 633 C C . ASN A 1 82 ? 16.705 1.305 0.735 1.00 88.19 82 ASN A C 1
ATOM 635 O O . ASN A 1 82 ? 16.240 2.437 0.805 1.00 88.19 82 ASN A O 1
ATOM 639 N N . LYS A 1 83 ? 16.559 0.527 -0.346 1.00 90.56 83 LYS A N 1
ATOM 640 C CA . LYS A 1 83 ? 15.837 0.924 -1.561 1.00 90.56 83 LYS A CA 1
ATOM 641 C C . LYS A 1 83 ? 14.343 0.691 -1.430 1.00 90.56 83 LYS A C 1
ATOM 643 O O . LYS A 1 83 ? 13.565 1.452 -1.991 1.00 90.56 83 LYS A O 1
ATOM 648 N N . LEU A 1 84 ? 13.936 -0.305 -0.647 1.00 89.44 84 LEU A N 1
ATOM 649 C CA . LEU A 1 84 ? 12.530 -0.562 -0.357 1.00 89.44 84 LEU A CA 1
ATOM 650 C C . LEU A 1 84 ? 11.859 0.639 0.334 1.00 89.44 84 LEU A C 1
ATOM 652 O O . LEU A 1 84 ? 10.756 1.013 -0.050 1.00 89.44 84 LEU A O 1
ATOM 656 N N . ILE A 1 85 ? 12.543 1.274 1.294 1.00 89.06 85 ILE A N 1
ATOM 657 C CA . ILE A 1 85 ? 12.049 2.474 2.000 1.00 89.06 85 ILE A CA 1
ATOM 658 C C . ILE A 1 85 ? 11.837 3.657 1.036 1.00 89.06 85 ILE A C 1
ATOM 660 O O . ILE A 1 85 ? 10.933 4.458 1.238 1.00 89.06 85 ILE A O 1
ATOM 664 N N . GLU A 1 86 ? 12.638 3.759 -0.028 1.00 91.19 86 GLU A N 1
ATOM 665 C CA . GLU A 1 86 ? 12.495 4.789 -1.068 1.00 91.19 86 GLU A CA 1
ATOM 666 C C . GLU A 1 86 ? 11.392 4.434 -2.085 1.00 91.19 86 GLU A C 1
ATOM 668 O O . GLU A 1 86 ? 10.614 5.290 -2.507 1.00 91.19 86 GLU A O 1
ATOM 673 N N . ALA A 1 87 ? 11.311 3.163 -2.481 1.00 92.44 87 ALA A N 1
ATOM 674 C CA . ALA A 1 87 ? 10.441 2.698 -3.556 1.00 92.44 87 ALA A CA 1
ATOM 675 C C . ALA A 1 87 ? 8.968 2.559 -3.137 1.00 92.44 87 ALA A C 1
ATOM 677 O O . ALA A 1 87 ? 8.075 2.849 -3.936 1.00 92.44 87 ALA A O 1
ATOM 678 N N . VAL A 1 88 ? 8.700 2.102 -1.907 1.00 92.88 88 VAL A N 1
ATOM 679 C CA . VAL A 1 88 ? 7.335 1.826 -1.421 1.00 92.88 88 VAL A CA 1
ATOM 680 C C . VAL A 1 88 ? 6.445 3.073 -1.410 1.00 92.88 88 VAL A C 1
ATOM 682 O O . VAL A 1 88 ? 5.363 2.982 -1.998 1.00 92.88 88 VAL A O 1
ATOM 685 N N . PRO A 1 89 ? 6.871 4.230 -0.866 1.00 92.00 89 PRO A N 1
ATOM 686 C CA . PRO A 1 89 ? 6.056 5.442 -0.898 1.00 92.00 89 PRO A CA 1
ATOM 687 C C . PRO A 1 89 ? 5.694 5.872 -2.319 1.00 92.00 89 PRO A C 1
ATOM 689 O O . PRO A 1 89 ? 4.533 6.145 -2.624 1.00 92.00 89 PRO A O 1
ATOM 692 N N . LEU A 1 90 ? 6.677 5.849 -3.228 1.00 93.25 90 LEU A N 1
ATOM 693 C CA . LEU A 1 90 ? 6.476 6.212 -4.632 1.00 93.25 90 LEU A CA 1
ATOM 694 C C . LEU A 1 90 ? 5.480 5.275 -5.317 1.00 93.25 90 LEU A C 1
ATOM 696 O O . LEU A 1 90 ? 4.641 5.718 -6.098 1.00 93.25 90 LEU A O 1
ATOM 700 N N . PHE A 1 91 ? 5.568 3.975 -5.041 1.00 93.38 91 PHE A N 1
ATOM 701 C CA . PHE A 1 91 ? 4.652 2.993 -5.606 1.00 93.38 91 PHE A CA 1
ATOM 702 C C . PHE A 1 91 ? 3.233 3.163 -5.062 1.00 93.38 91 PHE A C 1
ATOM 704 O O . PHE A 1 91 ? 2.275 3.187 -5.838 1.00 93.38 91 PHE A O 1
ATOM 711 N N . CYS A 1 92 ? 3.104 3.353 -3.749 1.00 92.88 92 CYS A N 1
ATOM 712 C CA . CYS A 1 92 ? 1.830 3.588 -3.083 1.00 92.88 92 CYS A CA 1
ATOM 713 C C . CYS A 1 92 ? 1.138 4.851 -3.615 1.00 92.88 92 CYS A C 1
ATOM 715 O O . CYS A 1 92 ? -0.025 4.789 -4.017 1.00 92.88 92 CYS A O 1
ATOM 717 N N . GLU A 1 93 ? 1.869 5.963 -3.738 1.00 92.69 93 GLU A N 1
ATOM 718 C CA . GLU A 1 93 ? 1.362 7.214 -4.314 1.00 92.69 93 GLU A CA 1
ATOM 719 C C . GLU A 1 93 ? 0.809 7.002 -5.731 1.00 92.69 93 GLU A C 1
ATOM 721 O O . GLU A 1 93 ? -0.272 7.489 -6.069 1.00 92.69 93 GLU A O 1
ATOM 726 N N . LYS A 1 94 ? 1.511 6.224 -6.569 1.00 90.81 94 LYS A N 1
ATOM 727 C CA . LYS A 1 94 ? 1.040 5.930 -7.930 1.00 90.81 94 LYS A CA 1
ATOM 728 C C . LYS A 1 94 ? -0.224 5.087 -7.925 1.00 90.81 94 LYS A C 1
ATOM 730 O O . LYS A 1 94 ? -1.136 5.370 -8.697 1.00 90.81 94 LYS A O 1
ATOM 735 N N . LEU A 1 95 ? -0.334 4.090 -7.054 1.00 89.19 95 LEU A N 1
ATOM 736 C CA . LEU A 1 95 ? -1.544 3.272 -6.979 1.00 89.19 95 LEU A CA 1
ATOM 737 C C . LEU A 1 95 ? -2.757 4.055 -6.450 1.00 89.19 95 LEU A C 1
ATOM 739 O O . LEU A 1 95 ? -3.885 3.776 -6.869 1.00 89.19 95 LEU A O 1
ATOM 743 N N . LEU A 1 96 ? -2.545 5.102 -5.650 1.00 90.44 96 LEU A N 1
ATOM 744 C CA . LEU A 1 96 ? -3.602 6.019 -5.207 1.00 90.44 96 LEU A CA 1
ATOM 745 C C . LEU A 1 96 ? -4.124 6.969 -6.297 1.00 90.44 96 LEU A C 1
ATOM 747 O O . LEU A 1 96 ? -5.106 7.680 -6.058 1.00 90.44 96 LEU A O 1
ATOM 751 N N . ASP A 1 97 ? -3.544 6.952 -7.500 1.00 88.94 97 ASP A N 1
ATOM 752 C CA . ASP A 1 97 ? -4.021 7.724 -8.647 1.00 88.94 97 ASP A CA 1
ATOM 753 C C . ASP A 1 97 ? -5.210 7.043 -9.348 1.00 88.94 97 ASP A C 1
ATOM 755 O O . ASP A 1 97 ? -5.037 6.135 -10.165 1.00 88.94 97 ASP A O 1
ATOM 759 N N . PHE A 1 98 ? -6.428 7.503 -9.063 1.00 84.81 98 PHE A N 1
ATOM 760 C CA . PHE A 1 98 ? -7.676 7.045 -9.698 1.00 84.81 98 PHE A CA 1
ATOM 761 C C . PHE A 1 98 ? -8.165 7.980 -10.819 1.00 84.81 98 PHE A C 1
ATOM 763 O O . PHE A 1 98 ? -9.352 8.019 -11.109 1.00 84.81 98 PHE A O 1
ATOM 770 N N . SER A 1 99 ? -7.277 8.745 -11.463 1.00 77.94 99 SER A N 1
ATOM 771 C CA . SER A 1 99 ? -7.646 9.649 -12.570 1.00 77.94 99 SER A CA 1
ATOM 772 C C . SER A 1 99 ? -7.951 8.951 -13.911 1.00 77.94 99 SER A C 1
ATOM 774 O O . SER A 1 99 ? -7.918 9.602 -14.950 1.00 77.94 99 SER A O 1
ATOM 776 N N . GLY A 1 100 ? -8.206 7.637 -13.911 1.00 68.38 100 GLY A N 1
ATOM 777 C CA . GLY A 1 100 ? -8.607 6.877 -15.098 1.00 68.38 100 GLY A CA 1
ATOM 778 C C . GLY A 1 100 ? -10.111 6.607 -15.097 1.00 68.38 100 GLY A C 1
ATOM 779 O O . GLY A 1 100 ? -10.687 6.304 -14.057 1.00 68.38 100 GLY A O 1
ATOM 780 N N . ASP A 1 101 ? -10.747 6.671 -16.265 1.00 67.44 101 ASP A N 1
ATOM 781 C CA . ASP A 1 101 ? -12.208 6.535 -16.372 1.00 67.44 101 ASP A CA 1
ATOM 782 C C . ASP A 1 101 ? -12.700 5.085 -16.182 1.00 67.44 101 ASP A C 1
ATOM 784 O O . ASP A 1 101 ? -13.876 4.835 -15.906 1.00 67.44 101 ASP A O 1
ATOM 788 N N . ASN A 1 102 ? -11.803 4.096 -16.283 1.00 75.25 102 ASN A N 1
ATOM 789 C CA . ASN A 1 102 ? -12.164 2.684 -16.206 1.00 75.25 102 ASN A CA 1
ATOM 790 C C . ASN A 1 102 ? -11.925 2.078 -14.810 1.00 75.25 102 ASN A C 1
ATOM 792 O O . ASN A 1 102 ? -10.860 1.534 -14.503 1.00 75.25 102 ASN A O 1
ATOM 796 N N . ILE A 1 103 ? -12.986 2.070 -13.995 1.00 75.12 103 ILE A N 1
ATOM 797 C CA . ILE A 1 103 ? -13.016 1.493 -12.637 1.00 75.12 103 ILE A CA 1
ATOM 798 C C . ILE A 1 103 ? -12.540 0.028 -12.605 1.00 75.12 103 ILE A C 1
ATOM 800 O O . ILE A 1 103 ? -11.929 -0.396 -11.623 1.00 75.12 103 ILE A O 1
ATOM 804 N N . ARG A 1 104 ? -12.770 -0.763 -13.666 1.00 77.94 104 ARG A N 1
ATOM 805 C CA . ARG A 1 104 ? -12.345 -2.176 -13.699 1.00 77.94 104 ARG A CA 1
ATOM 806 C C . ARG A 1 104 ? -10.830 -2.311 -13.652 1.00 77.94 104 ARG A C 1
ATOM 808 O O . ARG A 1 104 ? -10.323 -3.142 -12.904 1.00 77.94 104 ARG A O 1
ATOM 815 N N . ARG A 1 105 ? -10.111 -1.436 -14.355 1.00 78.25 105 ARG A N 1
ATOM 816 C CA . ARG A 1 105 ? -8.641 -1.433 -14.386 1.00 78.25 105 ARG A CA 1
ATOM 817 C C . ARG A 1 105 ? -8.031 -1.077 -13.040 1.00 78.25 105 ARG A C 1
ATOM 819 O O . ARG A 1 105 ? -6.950 -1.552 -12.706 1.00 78.25 105 ARG A O 1
ATOM 826 N N . HIS A 1 106 ? -8.734 -0.296 -12.225 1.00 84.38 106 HIS A N 1
ATOM 827 C CA . HIS A 1 106 ? -8.278 0.012 -10.875 1.00 84.38 106 HIS A CA 1
ATOM 828 C C . HIS A 1 106 ? -8.308 -1.199 -9.935 1.00 84.38 106 HIS A C 1
ATOM 830 O O . HIS A 1 106 ? -7.491 -1.247 -9.016 1.00 84.38 106 HIS A O 1
ATOM 836 N N . LYS A 1 107 ? -9.137 -2.221 -10.199 1.00 83.12 107 LYS A N 1
ATOM 837 C CA . LYS A 1 107 ? -9.140 -3.464 -9.402 1.00 83.12 107 LYS A CA 1
ATOM 838 C C . LYS A 1 107 ? -7.805 -4.201 -9.456 1.00 83.12 107 LYS A C 1
ATOM 840 O O . LYS A 1 107 ? -7.397 -4.805 -8.466 1.00 83.12 107 LYS A O 1
ATOM 845 N N . ASN A 1 108 ? -7.073 -4.072 -10.564 1.00 84.62 108 ASN A N 1
ATOM 846 C CA . ASN A 1 108 ? -5.749 -4.673 -10.726 1.00 84.62 108 ASN A CA 1
ATOM 847 C C . ASN A 1 108 ? -4.702 -4.111 -9.751 1.00 84.62 108 ASN A C 1
ATOM 849 O O . ASN A 1 108 ? -3.635 -4.699 -9.619 1.00 84.62 108 ASN A O 1
ATOM 853 N N . LYS A 1 109 ? -4.998 -3.017 -9.037 1.00 88.94 109 LYS A N 1
ATOM 854 C CA . LYS A 1 109 ? -4.109 -2.417 -8.033 1.00 88.94 109 LYS A CA 1
ATOM 855 C C . LYS A 1 109 ? -4.116 -3.147 -6.686 1.00 88.94 109 LYS A C 1
ATOM 857 O O . LYS A 1 109 ? -3.134 -3.061 -5.959 1.00 88.94 109 LYS A O 1
ATOM 862 N N . LEU A 1 110 ? -5.185 -3.874 -6.339 1.00 89.19 110 LEU A N 1
ATOM 863 C CA . LEU A 1 110 ? -5.290 -4.545 -5.030 1.00 89.19 110 LEU A CA 1
ATOM 864 C C . LEU A 1 110 ? -4.375 -5.756 -4.917 1.00 89.19 110 LEU A C 1
ATOM 866 O O . LEU A 1 110 ? -3.726 -5.963 -3.895 1.00 89.19 110 LEU A O 1
ATOM 870 N N . PHE A 1 111 ? -4.321 -6.563 -5.974 1.00 89.50 111 PHE A N 1
ATOM 871 C CA . PHE A 1 111 ? -3.515 -7.774 -5.999 1.00 89.50 111 PHE A CA 1
ATOM 872 C C . PHE A 1 111 ? -2.012 -7.529 -5.744 1.00 89.50 111 PHE A C 1
ATOM 874 O O . PHE A 1 111 ? -1.477 -8.175 -4.842 1.00 89.50 111 PHE A O 1
ATOM 881 N N . PRO A 1 112 ? -1.322 -6.599 -6.438 1.00 90.25 112 PRO A N 1
ATOM 882 C CA . PRO A 1 112 ? 0.091 -6.319 -6.179 1.00 90.25 112 PRO A CA 1
ATOM 883 C C . PRO A 1 112 ? 0.331 -5.760 -4.769 1.00 90.25 112 PRO A C 1
ATOM 885 O O . PRO A 1 112 ? 1.308 -6.143 -4.135 1.00 90.25 112 PRO A O 1
ATOM 888 N N . LEU A 1 113 ? -0.571 -4.927 -4.230 1.00 91.44 113 LEU A N 1
ATOM 889 C CA . LEU A 1 113 ? -0.478 -4.443 -2.843 1.00 91.44 113 LEU A CA 1
ATOM 890 C C . LEU A 1 113 ? -0.592 -5.587 -1.830 1.00 91.44 113 LEU A C 1
ATOM 892 O O . LEU A 1 113 ? 0.205 -5.669 -0.899 1.00 91.44 113 LEU A O 1
ATOM 896 N N . ASN A 1 114 ? -1.542 -6.501 -2.035 1.00 91.06 114 ASN A N 1
ATOM 897 C CA . ASN A 1 114 ? -1.675 -7.702 -1.213 1.00 91.06 114 ASN A CA 1
ATOM 898 C C . ASN A 1 114 ? -0.423 -8.583 -1.301 1.00 91.06 114 ASN A C 1
ATOM 900 O O . ASN A 1 114 ? 0.067 -9.057 -0.278 1.00 91.06 114 ASN A O 1
ATOM 904 N N . LEU A 1 115 ? 0.116 -8.786 -2.506 1.00 90.75 115 LEU A N 1
ATOM 905 C CA . LEU A 1 115 ? 1.337 -9.562 -2.706 1.00 90.75 115 LEU A CA 1
ATOM 906 C C . LEU A 1 115 ? 2.518 -8.954 -1.942 1.00 90.75 115 LEU A C 1
ATOM 908 O O . LEU A 1 115 ? 3.217 -9.681 -1.241 1.00 90.75 115 LEU A O 1
ATOM 912 N N . LEU A 1 116 ? 2.702 -7.634 -2.016 1.00 90.00 116 LEU A N 1
ATOM 913 C CA . LEU A 1 116 ? 3.739 -6.924 -1.265 1.00 90.00 116 LEU A CA 1
ATOM 914 C C . LEU A 1 116 ? 3.549 -7.052 0.241 1.00 90.00 116 LEU A C 1
ATOM 916 O O . LEU A 1 116 ? 4.496 -7.358 0.963 1.00 90.00 116 LEU A O 1
ATOM 920 N N . PHE A 1 117 ? 2.319 -6.852 0.713 1.00 90.62 117 PHE A N 1
ATOM 921 C CA . PHE A 1 117 ? 2.008 -6.930 2.131 1.00 90.62 117 PHE A CA 1
ATOM 922 C C . PHE A 1 117 ? 2.407 -8.288 2.719 1.00 90.62 117 PHE A C 1
ATOM 924 O O . PHE A 1 117 ? 3.061 -8.330 3.756 1.00 90.62 117 PHE A O 1
ATOM 931 N N . TRP A 1 118 ? 2.081 -9.394 2.043 1.00 89.00 118 TRP A N 1
ATOM 932 C CA . TRP A 1 118 ? 2.445 -10.737 2.508 1.00 89.00 118 TRP A CA 1
ATOM 933 C C . TRP A 1 118 ? 3.889 -11.129 2.204 1.00 89.00 118 TRP A C 1
ATOM 935 O O . TRP A 1 118 ? 4.479 -11.882 2.977 1.00 89.00 118 TRP A O 1
ATOM 945 N N . GLY A 1 119 ? 4.446 -10.639 1.097 1.00 86.12 119 GLY A N 1
ATOM 946 C CA . GLY A 1 119 ? 5.778 -10.996 0.618 1.00 86.12 119 GLY A CA 1
ATOM 947 C C . GLY A 1 119 ? 6.917 -10.353 1.406 1.00 86.12 119 GLY A C 1
ATOM 948 O O . GLY A 1 119 ? 7.979 -10.955 1.540 1.00 86.12 119 GLY A O 1
ATOM 949 N N . LEU A 1 120 ? 6.703 -9.159 1.962 1.00 88.00 120 LEU A N 1
ATOM 950 C CA . LEU A 1 120 ? 7.707 -8.480 2.782 1.00 88.00 120 LEU A CA 1
ATOM 951 C C . LEU A 1 120 ? 7.860 -9.123 4.164 1.00 88.00 120 LEU A C 1
ATOM 953 O O . LEU A 1 120 ? 6.959 -9.800 4.654 1.00 88.00 120 LEU A O 1
ATOM 957 N N . ASN A 1 121 ? 8.988 -8.874 4.830 1.00 85.69 121 ASN A N 1
ATOM 958 C CA . ASN A 1 121 ? 9.233 -9.359 6.189 1.00 85.69 121 ASN A CA 1
ATOM 959 C C . ASN A 1 121 ? 8.180 -8.794 7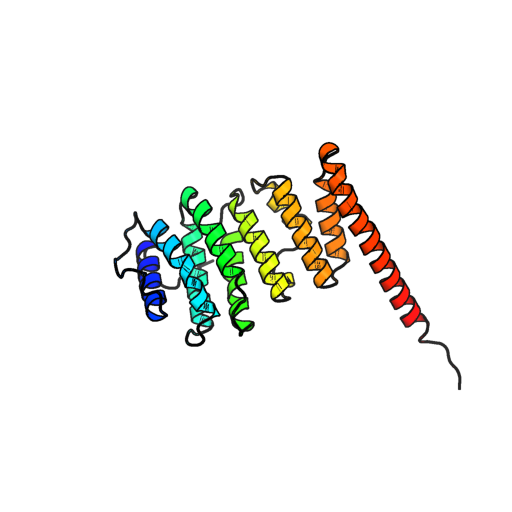.171 1.00 85.69 121 ASN A C 1
ATOM 961 O O . ASN A 1 121 ? 7.959 -7.585 7.166 1.00 85.69 121 ASN A O 1
ATOM 965 N N . PRO A 1 122 ? 7.570 -9.610 8.053 1.00 83.44 122 PRO A N 1
ATOM 966 C CA . PRO A 1 122 ? 6.607 -9.145 9.054 1.00 83.44 122 PRO A CA 1
ATOM 967 C C . PRO A 1 122 ? 7.019 -7.939 9.890 1.00 83.44 122 PRO A C 1
ATOM 969 O O . PRO A 1 122 ? 6.166 -7.115 10.207 1.00 83.44 122 PRO A O 1
ATOM 972 N N . LYS A 1 123 ? 8.316 -7.798 10.170 1.00 85.62 123 LYS A N 1
ATOM 973 C CA . LYS A 1 123 ? 8.855 -6.695 10.973 1.00 85.62 123 LYS A CA 1
ATOM 974 C C . LYS A 1 123 ? 9.133 -5.422 10.175 1.00 85.62 123 LYS A C 1
ATOM 976 O O . LYS A 1 123 ? 9.408 -4.380 10.754 1.00 85.62 123 LYS A O 1
ATOM 981 N N . SER A 1 124 ? 9.089 -5.477 8.842 1.00 86.06 124 SER A N 1
ATOM 982 C CA . SER A 1 124 ? 9.505 -4.347 8.014 1.00 86.06 124 SER A CA 1
ATOM 983 C C . SER A 1 124 ? 8.493 -3.203 8.077 1.00 86.06 124 SER A C 1
ATOM 985 O O . SER A 1 124 ? 7.350 -3.368 7.650 1.00 86.06 124 SER A O 1
ATOM 987 N N . HIS A 1 125 ? 8.952 -2.026 8.498 1.00 87.69 125 HIS A N 1
ATOM 988 C CA . HIS A 1 125 ? 8.169 -0.792 8.555 1.00 87.69 125 HIS A CA 1
ATOM 989 C C . HIS A 1 125 ? 7.364 -0.451 7.273 1.00 87.69 125 HIS A C 1
ATOM 991 O O . HIS A 1 125 ? 6.198 -0.077 7.404 1.00 87.69 125 HIS A O 1
ATOM 997 N N . PRO A 1 126 ? 7.868 -0.660 6.031 1.00 88.88 126 PRO A N 1
ATOM 998 C CA . PRO A 1 126 ? 7.107 -0.348 4.811 1.00 88.88 126 PRO A CA 1
ATOM 999 C C . PRO A 1 126 ? 5.765 -1.090 4.671 1.00 88.88 126 PRO A C 1
ATOM 1001 O O . PRO A 1 126 ? 4.897 -0.656 3.913 1.00 88.88 126 PRO A O 1
ATOM 1004 N N . ARG A 1 127 ? 5.548 -2.189 5.414 1.00 89.75 127 ARG A N 1
ATOM 1005 C CA . ARG A 1 127 ? 4.257 -2.899 5.437 1.00 89.75 127 ARG A CA 1
ATOM 1006 C C . ARG A 1 127 ? 3.105 -2.013 5.902 1.00 89.75 127 ARG A C 1
ATOM 1008 O O . ARG A 1 127 ? 1.993 -2.187 5.408 1.00 89.75 127 ARG A O 1
ATOM 1015 N N . TYR A 1 128 ? 3.354 -1.088 6.828 1.00 90.44 128 TYR A N 1
ATOM 1016 C CA . TYR A 1 128 ? 2.333 -0.158 7.312 1.00 90.44 128 TYR A CA 1
ATOM 1017 C C . TYR A 1 128 ? 1.798 0.731 6.186 1.00 90.44 128 TYR A C 1
ATOM 1019 O O . TYR A 1 128 ? 0.584 0.835 6.005 1.00 90.44 128 TYR A O 1
ATOM 1027 N N . GLU A 1 129 ? 2.691 1.303 5.381 1.00 91.44 129 GLU A N 1
ATOM 1028 C CA . GLU A 1 129 ? 2.320 2.194 4.283 1.00 91.44 129 GLU A CA 1
ATOM 1029 C C . GLU A 1 129 ? 1.576 1.448 3.166 1.00 91.44 129 GLU A C 1
ATOM 1031 O O . GLU A 1 129 ? 0.561 1.927 2.649 1.00 91.44 129 GLU A O 1
ATOM 1036 N N . ILE A 1 130 ? 2.019 0.226 2.855 1.00 92.81 130 ILE A N 1
ATOM 1037 C CA . ILE A 1 130 ? 1.339 -0.655 1.896 1.00 92.81 130 ILE A CA 1
ATOM 1038 C C . ILE A 1 130 ? -0.074 -0.980 2.378 1.00 92.81 130 ILE A C 1
ATOM 1040 O O . ILE A 1 130 ? -1.017 -0.932 1.589 1.00 92.81 130 ILE A O 1
ATOM 1044 N N . PHE A 1 131 ? -0.244 -1.292 3.664 1.00 92.50 131 PHE A N 1
ATOM 1045 C CA . PHE A 1 131 ? -1.552 -1.631 4.215 1.00 92.50 131 PHE A CA 1
ATOM 1046 C C . PHE A 1 131 ? -2.507 -0.436 4.252 1.00 92.50 131 PHE A C 1
ATOM 1048 O O . PHE A 1 131 ? -3.676 -0.583 3.900 1.00 92.50 131 PHE A O 1
ATOM 1055 N N . LEU A 1 132 ? -2.020 0.756 4.612 1.00 92.25 132 LEU A N 1
ATOM 1056 C CA . LEU A 1 132 ? -2.809 1.985 4.499 1.00 92.25 132 LEU A CA 1
ATOM 1057 C C . LEU A 1 132 ? -3.304 2.196 3.069 1.00 92.25 132 LEU A C 1
ATOM 1059 O O . LEU A 1 132 ? -4.495 2.398 2.843 1.00 92.25 132 LEU A O 1
ATOM 1063 N N . THR A 1 133 ? -2.394 2.083 2.105 1.00 93.19 133 THR A N 1
ATOM 1064 C CA . THR A 1 133 ? -2.706 2.235 0.682 1.00 93.19 133 THR A CA 1
ATOM 1065 C C . THR A 1 133 ? -3.706 1.182 0.210 1.00 93.19 133 THR A C 1
ATOM 1067 O O . THR A 1 133 ? -4.625 1.487 -0.546 1.00 93.19 133 THR A O 1
ATOM 1070 N N . LEU A 1 134 ? -3.574 -0.055 0.691 1.00 92.88 134 LEU A N 1
ATOM 1071 C CA . LEU A 1 134 ? -4.495 -1.147 0.399 1.00 92.88 134 LEU A CA 1
ATOM 1072 C C . LEU A 1 134 ? -5.917 -0.841 0.894 1.00 92.88 134 LEU A C 1
ATOM 1074 O O . LEU A 1 134 ? -6.867 -1.039 0.134 1.00 92.88 134 LEU A O 1
ATOM 1078 N N . ILE A 1 135 ? -6.067 -0.324 2.121 1.00 91.88 135 ILE A N 1
ATOM 1079 C CA . ILE A 1 135 ? -7.368 0.107 2.657 1.00 91.88 135 ILE A CA 1
ATOM 1080 C C . ILE A 1 135 ? -7.948 1.231 1.797 1.00 91.88 135 ILE A C 1
ATOM 1082 O O . ILE A 1 135 ? -9.094 1.127 1.368 1.00 91.88 135 ILE A O 1
ATOM 1086 N N . GLU A 1 136 ? -7.164 2.269 1.495 1.00 91.44 136 GLU A N 1
ATOM 1087 C CA . GLU A 1 136 ? -7.635 3.411 0.701 1.00 91.44 136 GLU A CA 1
ATOM 1088 C C . GLU A 1 136 ? -8.054 3.007 -0.719 1.00 91.44 136 GLU A C 1
ATOM 1090 O O . GLU A 1 136 ? -9.066 3.482 -1.244 1.00 91.44 136 GLU A O 1
ATOM 1095 N N . CYS A 1 137 ? -7.307 2.101 -1.355 1.00 90.62 137 CYS A N 1
ATOM 1096 C CA . CYS A 1 137 ? -7.684 1.548 -2.648 1.00 90.62 137 CYS A CA 1
ATOM 1097 C C . CYS A 1 137 ? -8.988 0.745 -2.552 1.00 90.62 137 CYS A C 1
ATOM 1099 O O . CYS A 1 137 ? -9.879 0.919 -3.387 1.00 90.62 137 CYS A O 1
ATOM 1101 N N . ALA A 1 138 ? -9.116 -0.126 -1.550 1.00 90.44 138 ALA A N 1
ATOM 1102 C CA . ALA A 1 138 ? -10.290 -0.975 -1.388 1.00 90.44 138 ALA A CA 1
ATOM 1103 C C . ALA A 1 138 ? -11.551 -0.176 -1.029 1.00 90.44 138 ALA A C 1
ATOM 1105 O O . ALA A 1 138 ? -12.630 -0.495 -1.531 1.00 90.44 138 ALA A O 1
ATOM 1106 N N . GLU A 1 139 ? -11.412 0.884 -0.230 1.00 88.88 139 GLU A N 1
ATOM 1107 C CA . GLU A 1 139 ? -12.476 1.838 0.088 1.00 88.88 139 GLU A CA 1
ATOM 1108 C C . GLU A 1 139 ? -12.985 2.530 -1.183 1.00 88.88 139 GLU A C 1
ATOM 1110 O O . GLU A 1 139 ? -14.173 2.441 -1.494 1.00 88.88 139 GLU A O 1
ATOM 1115 N N . LYS A 1 140 ? -12.089 3.133 -1.982 1.00 86.81 140 LYS A N 1
ATOM 1116 C CA . LYS A 1 140 ? -12.454 3.815 -3.242 1.00 86.81 140 LYS A CA 1
ATOM 1117 C C . LYS A 1 140 ? -13.147 2.897 -4.250 1.00 86.81 140 LYS A C 1
ATOM 1119 O O . LYS A 1 140 ? -13.958 3.359 -5.047 1.00 86.81 140 LYS A O 1
ATOM 1124 N N . MET A 1 141 ? -12.822 1.606 -4.234 1.00 86.50 141 MET A N 1
ATOM 1125 C CA . MET A 1 141 ? -13.423 0.603 -5.118 1.00 86.50 141 MET A CA 1
ATOM 1126 C C . MET A 1 141 ? -14.647 -0.102 -4.520 1.00 86.50 141 MET A C 1
ATOM 1128 O O . MET A 1 141 ? -15.282 -0.893 -5.217 1.00 86.50 141 MET A O 1
ATOM 1132 N N . GLY A 1 142 ? -14.984 0.156 -3.252 1.00 84.38 142 GLY A N 1
ATOM 1133 C CA . GLY A 1 142 ? -16.097 -0.493 -2.556 1.00 84.38 142 GLY A CA 1
ATOM 1134 C C . GLY A 1 142 ? -15.904 -1.996 -2.316 1.00 84.38 142 GLY A C 1
ATOM 1135 O O . GLY A 1 142 ? -16.883 -2.726 -2.187 1.00 84.38 142 GLY A O 1
ATOM 1136 N N . VAL A 1 143 ? -14.658 -2.478 -2.271 1.00 86.62 143 VAL A N 1
ATOM 1137 C CA . VAL A 1 143 ? -14.304 -3.909 -2.137 1.00 86.62 143 VAL A CA 1
ATOM 1138 C C . VAL A 1 143 ? -13.487 -4.192 -0.876 1.00 86.62 143 VAL A C 1
ATOM 1140 O O . VAL A 1 143 ? -12.647 -5.086 -0.847 1.00 86.62 143 VAL A O 1
ATOM 1143 N N . LEU A 1 144 ? -13.756 -3.463 0.210 1.00 86.12 144 LEU A N 1
ATOM 1144 C CA . LEU A 1 144 ? -13.064 -3.639 1.496 1.00 86.12 144 LEU A CA 1
ATOM 1145 C C . LEU A 1 144 ? -13.141 -5.079 2.042 1.00 86.12 144 LEU A C 1
ATOM 1147 O O . LEU A 1 144 ? -12.248 -5.512 2.760 1.00 86.12 144 LEU A O 1
ATOM 1151 N N . ASN A 1 145 ? -14.155 -5.850 1.639 1.00 83.44 145 ASN A N 1
ATOM 1152 C CA . ASN A 1 145 ? -14.293 -7.271 1.970 1.00 83.44 145 ASN A CA 1
ATOM 1153 C C . ASN A 1 145 ? -13.137 -8.154 1.457 1.00 83.44 145 ASN A C 1
ATOM 1155 O O . ASN A 1 145 ? -12.954 -9.256 1.968 1.00 83.44 145 ASN A O 1
ATOM 1159 N N . GLU A 1 146 ? -12.377 -7.702 0.453 1.00 82.44 146 GLU A N 1
ATOM 1160 C CA . GLU A 1 146 ? -11.201 -8.408 -0.079 1.00 82.44 146 GLU A CA 1
ATOM 1161 C C . GLU A 1 146 ? -9.921 -8.138 0.734 1.00 82.44 146 GLU A C 1
ATOM 1163 O O . GLU A 1 146 ? -8.901 -8.797 0.524 1.00 82.44 146 GLU A O 1
ATOM 1168 N N . VAL A 1 147 ? -9.961 -7.186 1.671 1.00 86.62 147 VAL A N 1
ATOM 1169 C CA . VAL A 1 147 ? -8.834 -6.803 2.530 1.00 86.62 147 VAL A CA 1
ATOM 1170 C C . VAL A 1 147 ? -9.024 -7.378 3.932 1.00 86.62 147 VAL A C 1
ATOM 1172 O O . VAL A 1 147 ? -10.142 -7.555 4.417 1.00 86.62 147 VAL A O 1
ATOM 1175 N N . ILE A 1 148 ? -7.919 -7.674 4.625 1.00 82.62 148 ILE A N 1
ATOM 1176 C CA . ILE A 1 148 ? -7.994 -8.054 6.038 1.00 82.62 148 ILE A CA 1
ATOM 1177 C C . ILE A 1 148 ? -8.390 -6.836 6.865 1.00 82.62 148 ILE A C 1
ATOM 1179 O O . ILE A 1 148 ? -7.577 -5.951 7.103 1.00 82.62 148 ILE A O 1
ATOM 1183 N N . THR A 1 149 ? -9.621 -6.841 7.364 1.00 85.00 149 THR A N 1
ATOM 1184 C CA . THR A 1 149 ? -10.126 -5.808 8.279 1.00 85.00 149 THR A CA 1
ATOM 1185 C C . THR A 1 149 ? -10.479 -6.342 9.664 1.00 85.00 149 THR A C 1
ATOM 1187 O O . THR A 1 149 ? -11.097 -5.637 10.454 1.00 85.00 149 THR A O 1
ATOM 1190 N N . ASP A 1 150 ? -10.154 -7.606 9.962 1.00 85.38 150 ASP A N 1
ATOM 1191 C CA . ASP A 1 150 ? -10.382 -8.183 11.290 1.00 85.38 150 ASP A CA 1
ATOM 1192 C C . ASP A 1 150 ? -9.492 -7.458 12.314 1.00 85.38 150 ASP A C 1
ATOM 1194 O O . ASP A 1 150 ? -8.264 -7.591 12.237 1.00 85.38 150 ASP A O 1
ATOM 1198 N N . PRO A 1 151 ? -10.073 -6.731 13.287 1.00 83.56 151 PRO A N 1
ATOM 1199 C CA . PRO A 1 151 ? -9.306 -5.939 14.240 1.00 83.56 151 PRO A CA 1
ATOM 1200 C C . PRO A 1 151 ? -8.285 -6.770 15.020 1.00 83.56 151 PRO A C 1
ATOM 1202 O O . PRO A 1 151 ? -7.195 -6.296 15.316 1.00 83.56 151 PRO A O 1
ATOM 1205 N N . LYS A 1 152 ? -8.565 -8.044 15.310 1.00 85.94 152 LYS A N 1
ATOM 1206 C CA . LYS A 1 152 ? -7.607 -8.882 16.048 1.00 85.94 152 LYS A CA 1
ATOM 1207 C C . LYS A 1 152 ? -6.358 -9.174 15.225 1.00 85.94 152 LYS A C 1
ATOM 1209 O O . LYS A 1 152 ? -5.252 -9.124 15.756 1.00 85.94 152 LYS A O 1
ATOM 1214 N N . LYS A 1 153 ? -6.539 -9.452 13.931 1.00 87.75 153 LYS A N 1
ATOM 1215 C CA . LYS A 1 153 ? -5.436 -9.725 12.997 1.00 87.75 153 LYS A CA 1
ATOM 1216 C C . LYS A 1 153 ? -4.646 -8.463 12.678 1.00 87.75 153 LYS A C 1
ATOM 1218 O O . LYS A 1 153 ? -3.424 -8.511 12.582 1.00 87.75 153 LYS A O 1
ATOM 1223 N N . VAL A 1 154 ? -5.339 -7.336 12.529 1.00 88.56 154 VAL A N 1
ATOM 1224 C CA . VAL A 1 154 ? -4.687 -6.042 12.313 1.00 88.56 154 VAL A CA 1
ATOM 1225 C C . VAL A 1 154 ? -3.865 -5.665 13.545 1.00 88.56 154 VAL A C 1
ATOM 1227 O O . VAL A 1 154 ? -2.706 -5.301 13.400 1.00 88.56 154 VAL A O 1
ATOM 1230 N N . ALA A 1 155 ? -4.404 -5.843 14.755 1.00 86.00 155 ALA A N 1
ATOM 1231 C CA . ALA A 1 155 ? -3.677 -5.575 15.993 1.00 86.00 155 ALA A CA 1
ATOM 1232 C C . ALA A 1 155 ? -2.431 -6.459 16.154 1.00 86.00 155 ALA A C 1
ATOM 1234 O O . ALA A 1 155 ? -1.377 -5.946 16.524 1.00 86.00 155 ALA A O 1
ATOM 1235 N N . SER A 1 156 ? -2.521 -7.761 15.847 1.00 87.50 156 SER A N 1
ATOM 1236 C CA . SER A 1 156 ? -1.350 -8.644 15.911 1.00 87.50 156 SER A CA 1
ATOM 1237 C C . SER A 1 156 ? -0.272 -8.215 14.918 1.00 87.50 156 SER A C 1
ATOM 1239 O O . SER A 1 156 ? 0.888 -8.088 15.293 1.00 87.50 156 SER A O 1
ATOM 1241 N N . TRP A 1 157 ? -0.648 -7.902 13.677 1.00 88.00 157 TRP A N 1
ATOM 1242 C CA . TRP A 1 157 ? 0.313 -7.436 12.680 1.00 88.00 157 TRP A CA 1
ATOM 1243 C C . TRP A 1 157 ? 0.939 -6.084 13.059 1.00 88.00 157 TRP A C 1
ATOM 1245 O O . TRP A 1 157 ? 2.156 -5.945 12.975 1.00 88.00 157 TRP A O 1
ATOM 1255 N N . LEU A 1 158 ? 0.150 -5.113 13.529 1.00 85.25 158 LEU A N 1
ATOM 1256 C CA . LEU A 1 158 ? 0.675 -3.819 13.978 1.00 85.25 158 LEU A CA 1
ATOM 1257 C C . LEU A 1 158 ? 1.640 -3.959 15.162 1.00 85.25 158 LEU A C 1
ATOM 1259 O O . LEU A 1 158 ? 2.545 -3.146 15.291 1.00 85.25 158 LEU A O 1
ATOM 1263 N N . SER A 1 159 ? 1.471 -4.985 16.005 1.00 84.50 159 SER A N 1
ATOM 1264 C CA . SER A 1 159 ? 2.418 -5.285 17.088 1.00 84.50 159 SER A CA 1
ATOM 1265 C C . SER A 1 159 ? 3.705 -5.971 16.617 1.00 84.50 159 SER A C 1
ATOM 1267 O O . SER A 1 159 ? 4.727 -5.879 17.291 1.00 84.50 159 SER A O 1
ATOM 1269 N N . GLU A 1 160 ? 3.660 -6.671 15.480 1.00 85.06 160 GLU A N 1
ATOM 1270 C CA . GLU A 1 160 ? 4.822 -7.330 14.871 1.00 85.06 160 GLU A CA 1
ATOM 1271 C C . GLU A 1 160 ? 5.622 -6.392 13.961 1.00 85.06 160 GLU A C 1
ATOM 1273 O O . GLU A 1 160 ? 6.823 -6.589 13.780 1.00 85.06 160 GLU A O 1
ATOM 1278 N N . CYS A 1 161 ? 4.956 -5.401 13.372 1.00 83.62 161 CYS A N 1
ATOM 1279 C CA . CYS A 1 161 ? 5.554 -4.392 12.514 1.00 83.62 161 CYS A CA 1
ATOM 1280 C C . CYS A 1 161 ? 6.189 -3.293 13.374 1.00 83.62 161 CYS A C 1
ATOM 1282 O O . CYS A 1 161 ? 5.564 -2.831 14.325 1.00 83.62 161 CYS A O 1
ATOM 1284 N N . ASP A 1 162 ? 7.382 -2.814 13.011 1.00 79.25 162 ASP A N 1
ATOM 1285 C CA . ASP A 1 162 ? 8.067 -1.714 13.711 1.00 79.25 162 ASP A CA 1
ATOM 1286 C C . ASP A 1 162 ? 7.380 -0.350 13.437 1.00 79.25 162 ASP A C 1
ATOM 1288 O O . ASP A 1 162 ? 7.942 0.543 12.802 1.00 79.25 162 ASP A O 1
ATOM 1292 N N . CYS A 1 163 ? 6.118 -0.209 13.855 1.00 82.19 163 CYS A N 1
ATOM 1293 C CA . CYS A 1 163 ? 5.283 0.981 13.692 1.00 82.19 163 CYS A CA 1
ATOM 1294 C C . CYS A 1 163 ? 5.308 1.851 14.948 1.00 82.19 163 CYS A C 1
ATOM 1296 O O . CYS A 1 163 ? 5.282 1.366 16.081 1.00 82.19 163 CYS A O 1
ATOM 1298 N N . THR A 1 164 ? 5.278 3.161 14.750 1.00 85.06 164 THR A N 1
ATOM 1299 C CA . THR A 1 164 ? 5.053 4.125 15.826 1.00 85.06 164 THR A CA 1
ATOM 1300 C C . THR A 1 164 ? 3.583 4.143 16.250 1.00 85.06 164 THR A C 1
ATOM 1302 O O . THR A 1 164 ? 2.679 3.736 15.516 1.00 85.06 164 THR A O 1
ATOM 1305 N N . VAL A 1 165 ? 3.310 4.672 17.446 1.00 82.19 165 VAL A N 1
ATOM 1306 C CA . VAL A 1 165 ? 1.936 4.811 17.957 1.00 82.19 165 VAL A CA 1
ATOM 1307 C C . VAL A 1 165 ? 1.070 5.665 17.020 1.00 82.19 165 VAL A C 1
ATOM 1309 O O . VAL A 1 165 ? -0.098 5.348 16.808 1.00 82.19 165 VAL A O 1
ATOM 1312 N N . GLU A 1 166 ? 1.637 6.710 16.414 1.00 83.50 166 GLU A N 1
ATOM 1313 C CA . GLU A 1 166 ? 0.932 7.591 15.473 1.00 83.50 166 GLU A CA 1
ATOM 1314 C C . GLU A 1 166 ? 0.545 6.874 14.172 1.00 83.50 166 GLU A C 1
ATOM 1316 O O . GLU A 1 166 ? -0.524 7.112 13.613 1.00 83.50 166 GLU A O 1
ATOM 1321 N N . GLU A 1 167 ? 1.389 5.969 13.687 1.00 86.25 167 GLU A N 1
ATOM 1322 C CA . GLU A 1 167 ? 1.127 5.170 12.486 1.00 86.25 167 GLU A CA 1
ATOM 1323 C C . GLU A 1 167 ? 0.054 4.119 12.744 1.00 86.25 167 GLU A C 1
ATOM 1325 O O . GLU A 1 167 ? -0.897 3.999 11.970 1.00 86.25 167 GLU A O 1
ATOM 1330 N N . CYS A 1 168 ? 0.124 3.443 13.892 1.00 85.50 168 CYS A N 1
ATOM 1331 C CA . CYS A 1 168 ? -0.953 2.575 14.357 1.00 85.50 168 CYS A CA 1
ATOM 1332 C C . CYS A 1 168 ? -2.282 3.342 14.433 1.00 85.50 168 CYS A C 1
ATOM 1334 O O . CYS A 1 168 ? -3.305 2.858 13.948 1.00 85.50 168 CYS A O 1
ATOM 1336 N N . GLN A 1 169 ? -2.275 4.564 14.979 1.00 85.50 169 GLN A N 1
ATOM 1337 C CA . GLN A 1 169 ? -3.461 5.423 15.029 1.00 85.50 169 GLN A CA 1
ATOM 1338 C C . GLN A 1 169 ? -4.004 5.753 13.636 1.00 85.50 169 GLN A C 1
ATOM 1340 O O . GLN A 1 169 ? -5.212 5.660 13.423 1.00 85.50 169 GLN A O 1
ATOM 1345 N N . LYS A 1 170 ? -3.136 6.076 12.669 1.00 88.31 170 LYS A N 1
ATOM 1346 C CA . LYS A 1 170 ? -3.547 6.330 11.278 1.00 88.31 170 LYS A CA 1
ATOM 1347 C C . LYS A 1 170 ? -4.232 5.115 10.653 1.00 88.31 170 LYS A C 1
ATOM 1349 O O . LYS A 1 170 ? -5.270 5.280 10.015 1.00 88.31 170 LYS A O 1
ATOM 1354 N N . VAL A 1 171 ? -3.709 3.904 10.868 1.00 90.00 171 VAL A N 1
ATOM 1355 C CA . VAL A 1 171 ? -4.336 2.663 10.369 1.00 90.00 171 VAL A CA 1
ATOM 1356 C C . VAL A 1 171 ? -5.719 2.466 10.971 1.00 90.00 171 VAL A C 1
ATOM 1358 O O . VAL A 1 171 ? -6.684 2.240 10.240 1.00 90.00 171 VAL A O 1
ATOM 1361 N N . TRP A 1 172 ? -5.837 2.581 12.294 1.00 89.56 172 TRP A N 1
ATOM 1362 C CA . TRP A 1 172 ? -7.119 2.393 12.967 1.00 89.56 172 TRP A CA 1
ATOM 1363 C C . TRP A 1 172 ? -8.152 3.446 12.574 1.00 89.56 172 TRP A C 1
ATOM 1365 O O . TRP A 1 172 ? -9.317 3.106 12.370 1.00 89.56 172 TRP A O 1
ATOM 1375 N N . GLN A 1 173 ? -7.729 4.702 12.419 1.00 88.44 173 GLN A N 1
ATOM 1376 C CA . GLN A 1 173 ? -8.592 5.774 11.937 1.00 88.44 173 GLN A CA 1
ATOM 1377 C C . GLN A 1 173 ? -9.093 5.482 10.518 1.00 88.44 173 GLN A C 1
ATOM 1379 O O . GLN A 1 173 ? -10.291 5.568 10.267 1.00 88.44 173 GLN A O 1
ATOM 1384 N N . LYS A 1 174 ? -8.208 5.049 9.613 1.00 89.75 174 LYS A N 1
ATOM 1385 C CA . LYS A 1 174 ? -8.592 4.700 8.240 1.00 89.75 174 LYS A CA 1
ATOM 1386 C C . LYS A 1 174 ? -9.537 3.506 8.168 1.00 89.75 174 LYS A C 1
ATOM 1388 O O . LYS A 1 174 ? -10.504 3.550 7.417 1.00 89.75 174 LYS A O 1
ATOM 1393 N N . LEU A 1 175 ? -9.312 2.467 8.972 1.00 89.56 175 LEU A N 1
ATOM 1394 C CA . LEU A 1 175 ? -10.242 1.337 9.067 1.00 89.56 175 LEU A CA 1
ATOM 1395 C C . LEU A 1 175 ? -11.613 1.763 9.596 1.00 89.56 175 LEU A C 1
ATOM 1397 O O . LEU A 1 175 ? -12.635 1.299 9.091 1.00 89.56 175 LEU A O 1
ATOM 1401 N N . TYR A 1 176 ? -11.648 2.644 10.599 1.00 89.25 176 TYR A N 1
ATOM 1402 C CA . TYR A 1 176 ? -12.898 3.206 11.101 1.00 89.25 176 TYR A CA 1
ATOM 1403 C C . TYR A 1 176 ? -13.654 3.952 9.995 1.00 89.25 176 TYR A C 1
ATOM 1405 O O . TYR A 1 176 ? -14.816 3.630 9.743 1.00 89.25 176 TYR A O 1
ATOM 1413 N N . ASP A 1 177 ? -12.989 4.888 9.315 1.00 88.00 177 ASP A N 1
ATOM 1414 C CA . ASP A 1 177 ? -13.589 5.699 8.252 1.00 88.00 177 ASP A CA 1
ATOM 1415 C C . ASP A 1 177 ? -14.129 4.807 7.116 1.00 88.00 177 ASP A C 1
ATOM 1417 O O . ASP A 1 177 ? -15.299 4.925 6.738 1.00 88.00 177 ASP A O 1
ATOM 1421 N N . ALA A 1 178 ? -13.338 3.824 6.669 1.00 88.38 178 ALA A N 1
ATOM 1422 C CA . ALA A 1 178 ? -13.725 2.890 5.614 1.00 88.38 178 ALA A CA 1
ATOM 1423 C C . ALA A 1 178 ? -14.928 2.006 6.007 1.00 88.38 178 ALA A C 1
ATOM 1425 O O . ALA A 1 178 ? -15.843 1.796 5.206 1.00 88.38 178 ALA A O 1
ATOM 1426 N N . HIS A 1 179 ? -14.987 1.508 7.249 1.00 87.81 179 HIS A N 1
ATOM 1427 C CA . HIS A 1 179 ? -16.140 0.729 7.721 1.00 87.81 179 HIS A CA 1
ATOM 1428 C C . HIS A 1 179 ? -17.404 1.580 7.885 1.00 87.81 179 HIS A C 1
ATOM 1430 O O . HIS A 1 179 ? -18.502 1.087 7.612 1.00 87.81 179 HIS A O 1
ATOM 1436 N N . ILE A 1 180 ? -17.279 2.844 8.306 1.00 87.75 180 ILE A N 1
ATOM 1437 C CA . ILE A 1 180 ? -18.413 3.776 8.370 1.00 87.75 180 ILE A CA 1
ATOM 1438 C C . ILE A 1 180 ? -18.957 4.057 6.968 1.00 87.75 180 ILE A C 1
ATOM 1440 O O . ILE A 1 180 ? -20.173 4.000 6.779 1.00 87.75 180 ILE A O 1
ATOM 1444 N N . ALA A 1 181 ? -18.082 4.291 5.986 1.00 85.75 181 ALA A N 1
ATOM 1445 C CA . ALA A 1 181 ? -18.477 4.531 4.598 1.00 85.75 181 ALA A CA 1
ATOM 1446 C C . ALA A 1 181 ? -19.285 3.361 4.001 1.00 85.75 181 ALA A C 1
ATOM 1448 O O . ALA A 1 181 ? -20.214 3.576 3.224 1.00 85.75 181 ALA A O 1
ATOM 1449 N N . LEU A 1 182 ? -18.988 2.125 4.417 1.00 84.50 182 LEU A N 1
ATOM 1450 C CA . LEU A 1 182 ? -19.703 0.913 3.996 1.00 84.50 182 LEU A CA 1
ATOM 1451 C C . LEU A 1 182 ? -20.924 0.564 4.864 1.00 84.50 182 LEU A C 1
ATOM 1453 O O . LEU A 1 182 ? -21.615 -0.418 4.591 1.00 84.50 182 LEU A O 1
ATOM 1457 N N . GLY A 1 183 ? -21.199 1.332 5.922 1.00 83.56 183 GLY A N 1
ATOM 1458 C CA . GLY A 1 183 ? -22.288 1.062 6.864 1.00 83.56 183 GLY A CA 1
ATOM 1459 C C . GLY A 1 183 ? -22.028 -0.111 7.822 1.00 83.56 183 GLY A C 1
ATOM 1460 O O . GLY A 1 183 ? -22.941 -0.553 8.527 1.00 83.56 183 GLY A O 1
ATOM 1461 N N . GLU A 1 184 ? -20.792 -0.609 7.905 1.00 85.25 184 GLU A N 1
ATOM 1462 C CA . GLU A 1 184 ? -20.376 -1.709 8.781 1.00 85.25 184 GLU A CA 1
ATOM 1463 C C . GLU A 1 184 ? -20.105 -1.230 10.219 1.00 85.25 184 GLU A C 1
ATOM 1465 O O . GLU A 1 184 ? -19.027 -1.409 10.790 1.00 85.25 184 GLU A O 1
ATOM 1470 N N . ASN A 1 185 ? -21.129 -0.648 10.844 1.00 84.56 185 ASN A N 1
ATOM 1471 C CA . ASN A 1 185 ? -21.044 0.029 12.143 1.00 84.56 185 ASN A CA 1
ATOM 1472 C C . ASN A 1 185 ? -20.375 -0.796 13.253 1.00 84.56 185 ASN A C 1
ATOM 1474 O O . ASN A 1 185 ? -19.655 -0.250 14.084 1.00 84.56 185 ASN A O 1
ATOM 1478 N N . ARG A 1 186 ? -20.602 -2.115 13.285 1.00 85.44 186 ARG A N 1
ATOM 1479 C CA . ARG A 1 186 ? -20.009 -2.988 14.307 1.00 85.44 186 ARG A CA 1
ATOM 1480 C C . ARG A 1 186 ? -18.484 -3.048 14.188 1.00 85.44 186 ARG A C 1
ATOM 1482 O O . ARG A 1 186 ? -17.804 -2.869 15.191 1.00 85.44 186 ARG A O 1
ATOM 1489 N N . LYS A 1 187 ? -17.964 -3.257 12.975 1.00 85.81 187 LYS A N 1
ATOM 1490 C CA . LYS A 1 187 ? -16.517 -3.314 12.722 1.00 85.81 187 LYS A CA 1
ATOM 1491 C C . LYS A 1 187 ? -15.869 -1.945 12.912 1.00 85.81 187 LYS A C 1
ATOM 1493 O O . LYS A 1 187 ? -14.791 -1.864 13.490 1.00 85.81 187 LYS A O 1
ATOM 1498 N N . ALA A 1 188 ? -16.564 -0.872 12.521 1.00 85.88 188 ALA A N 1
ATOM 1499 C CA . ALA A 1 188 ? -16.122 0.493 12.793 1.00 85.88 188 ALA A CA 1
ATOM 1500 C C . ALA A 1 188 ? -15.933 0.734 14.302 1.00 85.88 188 ALA A C 1
ATOM 1502 O O . ALA A 1 188 ? -14.876 1.188 14.731 1.00 85.88 188 ALA A O 1
ATOM 1503 N N . ILE A 1 189 ? -16.922 0.380 15.131 1.00 84.62 189 ILE A N 1
ATOM 1504 C CA . ILE A 1 189 ? -16.820 0.530 16.592 1.00 84.62 189 ILE A CA 1
ATOM 1505 C C . ILE A 1 189 ? -15.645 -0.284 17.149 1.00 84.62 189 ILE A C 1
ATOM 1507 O O . ILE A 1 189 ? -14.913 0.221 17.995 1.00 84.62 189 ILE A O 1
ATOM 1511 N N . GLU A 1 190 ? -15.432 -1.511 16.671 1.00 87.56 190 GLU A N 1
ATOM 1512 C CA . GLU A 1 190 ? -14.293 -2.332 17.097 1.00 87.56 190 GLU A CA 1
ATOM 1513 C C . GLU A 1 190 ? -12.949 -1.678 16.733 1.00 87.56 190 GLU A C 1
ATOM 1515 O O . GLU A 1 190 ? -12.118 -1.494 17.621 1.00 87.56 190 GLU A O 1
ATOM 1520 N N . ALA A 1 191 ? -12.753 -1.242 15.483 1.00 85.56 191 ALA A N 1
ATOM 1521 C CA . ALA A 1 191 ? -11.545 -0.521 15.056 1.00 85.56 191 ALA A CA 1
ATOM 1522 C C . ALA A 1 191 ? -11.295 0.745 15.895 1.00 85.56 191 ALA A C 1
ATOM 1524 O O . ALA A 1 191 ? -10.166 1.049 16.277 1.00 85.56 191 ALA A O 1
ATOM 1525 N N . MET A 1 192 ? -12.367 1.449 16.254 1.00 82.44 192 MET A N 1
ATOM 1526 C CA . MET A 1 192 ? -12.308 2.632 17.103 1.00 82.44 192 MET A CA 1
ATOM 1527 C C . MET A 1 192 ? -11.947 2.314 18.563 1.00 82.44 192 MET A C 1
ATOM 1529 O O . MET A 1 192 ? -11.225 3.083 19.190 1.00 82.44 192 MET A O 1
ATOM 1533 N N . ILE A 1 193 ? -12.393 1.185 19.125 1.00 84.88 193 ILE A N 1
ATOM 1534 C CA . ILE A 1 193 ? -11.954 0.741 20.462 1.00 84.88 193 ILE A CA 1
ATOM 1535 C C . ILE A 1 193 ? -10.438 0.522 20.467 1.00 84.88 193 ILE A C 1
ATOM 1537 O O . ILE A 1 193 ? -9.756 0.981 21.385 1.00 84.88 193 ILE A O 1
ATOM 1541 N N . TYR A 1 194 ? -9.904 -0.121 19.423 1.00 84.94 194 TYR A N 1
ATOM 1542 C CA . TYR A 1 194 ? -8.461 -0.289 19.273 1.00 84.94 194 TYR A CA 1
ATOM 1543 C C . TYR A 1 194 ? -7.750 1.057 19.118 1.00 84.94 194 TYR A C 1
ATOM 1545 O O . TYR A 1 194 ? -6.767 1.286 19.819 1.00 84.94 194 TYR A O 1
ATOM 1553 N N . LEU A 1 195 ? -8.285 1.990 18.321 1.00 84.50 195 LEU A N 1
ATOM 1554 C CA . LEU A 1 195 ? -7.752 3.353 18.233 1.00 84.50 195 LEU A CA 1
ATOM 1555 C C . LEU A 1 195 ? -7.670 4.012 19.618 1.00 84.50 195 LEU A C 1
ATOM 1557 O O . LEU A 1 195 ? -6.618 4.517 20.003 1.00 84.50 195 LEU A O 1
ATOM 1561 N N . LEU A 1 196 ? -8.755 3.965 20.393 1.00 81.00 196 LEU A N 1
ATOM 1562 C CA . LEU A 1 196 ? -8.814 4.558 21.729 1.00 81.00 196 LEU A CA 1
ATOM 1563 C C . LEU A 1 196 ? -7.806 3.927 22.695 1.00 81.00 196 LEU A C 1
ATOM 1565 O O . LEU A 1 196 ? -7.217 4.641 23.504 1.00 81.00 196 LEU A O 1
ATOM 1569 N N . SER A 1 197 ? -7.558 2.621 22.570 1.00 80.75 197 SER A N 1
ATOM 1570 C CA . SER A 1 197 ? -6.573 1.910 23.392 1.00 80.75 197 SER A CA 1
ATOM 1571 C C . SER A 1 197 ? -5.121 2.329 23.132 1.00 80.75 197 SER A C 1
ATOM 1573 O O . SER A 1 197 ? -4.264 2.078 23.972 1.00 80.75 197 SER A O 1
ATOM 1575 N N . THR A 1 198 ? -4.836 2.989 22.001 1.00 75.62 198 THR A N 1
ATOM 1576 C CA . THR A 1 198 ? -3.486 3.492 21.683 1.00 75.62 198 THR A CA 1
ATOM 1577 C C . THR A 1 198 ? -3.169 4.861 22.295 1.00 75.62 198 THR A C 1
ATOM 1579 O O . THR A 1 198 ? -2.029 5.316 22.204 1.00 75.62 198 THR A O 1
ATOM 1582 N N . TYR A 1 199 ? -4.148 5.553 22.889 1.00 70.69 199 TYR A N 1
ATOM 1583 C CA . TYR A 1 199 ? -3.918 6.853 23.524 1.00 70.69 199 TYR A CA 1
ATOM 1584 C C . TYR A 1 199 ? -3.500 6.691 24.987 1.00 70.69 199 TYR A C 1
ATOM 1586 O O . TYR A 1 199 ? -4.175 6.028 25.771 1.00 70.69 199 TYR A O 1
ATOM 1594 N N . ASN A 1 200 ? -2.427 7.386 25.366 1.00 63.97 200 ASN A N 1
ATOM 1595 C CA . ASN A 1 200 ? -1.987 7.529 26.754 1.00 63.97 200 ASN A CA 1
ATOM 1596 C C . ASN A 1 200 ? -2.452 8.888 27.313 1.00 63.97 200 ASN A C 1
ATOM 1598 O O . ASN A 1 200 ? -2.880 9.766 26.560 1.00 63.97 200 ASN A O 1
ATOM 1602 N N . GLU A 1 201 ? -2.335 9.104 28.628 1.00 53.50 201 GLU A N 1
ATOM 1603 C CA . GLU A 1 201 ? -2.835 10.311 29.321 1.00 53.50 201 GLU A CA 1
ATOM 1604 C C . GLU A 1 201 ? -2.347 11.645 28.712 1.00 53.50 201 GLU A C 1
ATOM 1606 O O . GLU A 1 201 ? -3.059 12.646 28.758 1.00 53.50 201 GLU A O 1
ATOM 1611 N N . VAL A 1 202 ? -1.176 11.654 28.065 1.00 54.06 202 VAL A N 1
ATOM 1612 C CA . VAL A 1 202 ? -0.571 12.844 27.438 1.00 54.06 202 VAL A CA 1
ATOM 1613 C C . VAL A 1 202 ? -1.210 13.195 26.081 1.00 54.06 202 VAL A C 1
ATOM 1615 O O . VAL A 1 202 ? -1.303 14.368 25.727 1.00 54.06 202 VAL A O 1
ATOM 1618 N N . THR A 1 203 ? -1.716 12.211 25.331 1.00 53.34 203 THR A N 1
ATOM 1619 C CA . THR A 1 203 ? -2.412 12.409 24.040 1.00 53.34 203 THR A CA 1
ATOM 1620 C C . THR A 1 203 ? -3.942 12.433 24.180 1.00 53.34 203 THR A C 1
ATOM 1622 O O . THR A 1 203 ? -4.670 12.563 23.191 1.00 53.34 203 THR A O 1
ATOM 1625 N N . ALA A 1 204 ? -4.448 12.395 25.418 1.00 51.06 204 ALA A N 1
ATOM 1626 C CA . ALA A 1 204 ? -5.868 12.333 25.759 1.00 51.06 204 ALA A CA 1
ATOM 1627 C C . ALA A 1 204 ? -6.711 13.515 25.233 1.00 51.06 204 ALA A C 1
ATOM 1629 O O . ALA A 1 204 ? -7.920 13.376 25.039 1.00 51.06 204 ALA A O 1
ATOM 1630 N N . VAL A 1 205 ? -6.102 14.677 24.966 1.00 54.16 205 VAL A N 1
ATOM 1631 C CA . VAL A 1 205 ? -6.804 15.836 24.379 1.00 54.16 205 VAL A CA 1
ATOM 1632 C C . VAL A 1 205 ? -7.258 15.541 22.942 1.00 54.16 205 VAL A C 1
ATOM 1634 O O . VAL A 1 205 ? -8.404 15.832 22.601 1.00 54.16 205 VAL A O 1
ATOM 1637 N N . ASN A 1 206 ? -6.424 14.874 22.137 1.00 52.75 206 ASN A N 1
ATOM 1638 C CA . ASN A 1 206 ? -6.807 14.403 20.798 1.00 52.75 206 ASN A CA 1
ATOM 1639 C C . ASN A 1 206 ? -7.767 13.206 20.884 1.00 52.75 206 ASN A C 1
ATOM 1641 O O . ASN A 1 206 ? -8.720 13.115 20.105 1.00 52.75 206 ASN A O 1
ATOM 1645 N N . ALA A 1 207 ? -7.592 12.344 21.892 1.00 53.06 207 ALA A N 1
ATOM 1646 C CA . ALA A 1 207 ? -8.521 11.251 22.172 1.00 53.06 207 ALA A CA 1
ATOM 1647 C C . ALA A 1 207 ? -9.940 11.756 22.482 1.00 53.06 207 ALA A C 1
ATOM 1649 O O . ALA A 1 207 ? -10.907 11.118 22.076 1.00 53.06 207 ALA A O 1
ATOM 1650 N N . ARG A 1 208 ? -10.097 12.920 23.137 1.00 54.62 208 ARG A N 1
ATOM 1651 C CA . ARG A 1 208 ? -11.418 13.518 23.403 1.00 54.62 208 ARG A CA 1
ATOM 1652 C C . ARG A 1 208 ? -12.181 13.842 22.125 1.00 54.62 208 ARG A C 1
ATOM 1654 O O . ARG A 1 208 ? -13.364 13.529 22.059 1.00 54.62 208 ARG A O 1
ATOM 1661 N N . GLN A 1 209 ? -11.548 14.437 21.116 1.00 58.03 209 GLN A N 1
ATOM 1662 C CA . GLN A 1 209 ? -12.247 14.799 19.878 1.00 58.03 209 GLN A CA 1
ATOM 1663 C C . GLN A 1 209 ? -12.696 13.551 19.102 1.00 58.03 209 GLN A C 1
ATOM 1665 O O . GLN A 1 209 ? -13.838 13.481 18.642 1.00 58.03 209 GLN A O 1
ATOM 1670 N N . ASN A 1 210 ? -11.838 12.530 19.044 1.00 53.28 210 ASN A N 1
ATOM 1671 C CA . ASN A 1 210 ? -12.176 11.244 18.438 1.00 53.28 210 ASN A CA 1
ATOM 1672 C C . ASN A 1 210 ? -13.260 10.511 19.246 1.00 53.28 210 ASN A C 1
ATOM 1674 O O . ASN A 1 210 ? -14.240 10.058 18.662 1.00 53.28 210 ASN A O 1
ATOM 1678 N N . ALA A 1 211 ? -13.183 10.503 20.581 1.00 55.28 211 ALA A N 1
ATOM 1679 C CA . ALA A 1 211 ? -14.217 9.965 21.470 1.00 55.28 211 ALA A CA 1
ATOM 1680 C C . ALA A 1 211 ? -15.563 10.711 21.357 1.00 55.28 211 ALA A C 1
ATOM 1682 O O . ALA A 1 211 ? -16.621 10.093 21.446 1.00 55.28 211 ALA A O 1
ATOM 1683 N N . ILE A 1 212 ? -15.559 12.023 21.104 1.00 59.81 212 ILE A N 1
ATOM 1684 C CA . ILE A 1 212 ? -16.777 12.800 20.814 1.00 59.81 212 ILE A CA 1
ATOM 1685 C C . ILE A 1 212 ? -17.381 12.371 19.471 1.00 59.81 212 ILE A C 1
ATOM 1687 O O . ILE A 1 212 ? -18.603 12.231 19.368 1.00 59.81 212 ILE A O 1
ATOM 1691 N N . ASN A 1 213 ? -16.553 12.105 18.457 1.00 57.72 213 ASN A N 1
ATOM 1692 C CA . ASN A 1 213 ? -17.017 11.532 17.192 1.00 57.72 213 ASN A CA 1
ATOM 1693 C C . ASN A 1 213 ? -17.578 10.109 17.390 1.00 57.72 213 ASN A C 1
ATOM 1695 O O . ASN A 1 213 ? -18.588 9.778 16.767 1.00 57.72 213 ASN A O 1
ATOM 1699 N N . VAL A 1 214 ? -17.031 9.305 18.319 1.00 54.47 214 VAL A N 1
ATOM 1700 C CA . VAL A 1 214 ? -17.626 8.017 18.751 1.00 54.47 214 VAL A CA 1
ATOM 1701 C C . VAL A 1 214 ? -18.990 8.222 19.376 1.00 54.47 214 VAL A C 1
ATOM 1703 O O . VAL A 1 214 ? -19.957 7.604 18.948 1.00 54.47 214 VAL A O 1
ATOM 1706 N N . ALA A 1 215 ? -19.095 9.099 20.372 1.00 54.16 215 ALA A N 1
ATOM 1707 C CA . ALA A 1 215 ? -20.359 9.348 21.048 1.00 54.16 215 ALA A CA 1
ATOM 1708 C C . ALA A 1 215 ? -21.427 9.808 20.047 1.00 54.16 215 ALA A C 1
ATOM 1710 O O . ALA A 1 215 ? -22.549 9.315 20.077 1.00 54.16 215 ALA A O 1
ATOM 1711 N N . ARG A 1 216 ? -21.069 10.680 19.096 1.00 55.94 216 ARG A N 1
ATOM 1712 C CA . ARG A 1 216 ? -21.971 11.118 18.022 1.00 55.94 216 ARG A CA 1
ATOM 1713 C C . ARG A 1 216 ? -22.342 9.994 17.062 1.00 55.94 216 ARG A C 1
ATOM 1715 O O . ARG A 1 216 ? -23.527 9.810 16.809 1.00 55.94 216 ARG A O 1
ATOM 1722 N N . SER A 1 217 ? -21.372 9.243 16.545 1.00 53.78 217 SER A N 1
ATOM 1723 C CA . SER A 1 217 ? -21.635 8.149 15.602 1.00 53.78 217 SER A CA 1
ATOM 1724 C C . SER A 1 217 ? -22.449 7.035 16.259 1.00 53.78 217 SER A C 1
ATOM 1726 O O . SER A 1 217 ? -23.474 6.647 15.713 1.00 53.78 217 SER A O 1
ATOM 1728 N N . VAL A 1 218 ? -22.108 6.606 17.476 1.00 54.28 218 VAL A N 1
ATOM 1729 C CA . VAL A 1 218 ? -22.885 5.625 18.252 1.00 54.28 218 VAL A CA 1
ATOM 1730 C C . VAL A 1 218 ? -24.297 6.133 18.544 1.00 54.28 218 VAL A C 1
ATOM 1732 O O . VAL A 1 218 ? -25.243 5.358 18.405 1.00 54.28 218 VAL A O 1
ATOM 1735 N N . PHE A 1 219 ? -24.480 7.412 18.892 1.00 52.50 219 PHE A N 1
ATOM 1736 C CA . PHE A 1 219 ? -25.803 8.001 19.152 1.00 52.50 219 PHE A CA 1
ATOM 1737 C C . PHE A 1 219 ? -26.658 8.131 17.880 1.00 52.50 219 PHE A C 1
ATOM 1739 O O . PHE A 1 219 ? -27.866 7.893 17.906 1.00 52.50 219 PHE A O 1
ATOM 1746 N N . ILE A 1 220 ? -26.039 8.455 16.741 1.00 56.38 220 ILE A N 1
ATOM 1747 C CA . ILE A 1 220 ? -26.696 8.470 15.427 1.00 56.38 220 ILE A CA 1
ATOM 1748 C C . ILE A 1 220 ? -27.069 7.043 15.015 1.00 56.38 220 ILE A C 1
ATOM 1750 O O . ILE A 1 220 ? -28.216 6.799 14.658 1.00 56.38 220 ILE A O 1
ATOM 1754 N N . ILE A 1 221 ? -26.154 6.079 15.140 1.00 51.88 221 ILE A N 1
ATOM 1755 C CA . ILE A 1 221 ? -26.387 4.668 14.803 1.00 51.88 221 ILE A CA 1
ATOM 1756 C C . ILE A 1 221 ? -27.486 4.076 15.694 1.00 51.88 221 ILE A C 1
ATOM 1758 O O . ILE A 1 221 ? -28.386 3.413 15.184 1.00 51.88 221 ILE A O 1
ATOM 1762 N N . THR A 1 222 ? -27.487 4.351 17.002 1.00 48.44 222 THR A N 1
ATOM 1763 C CA . THR A 1 222 ? -28.571 3.903 17.895 1.00 48.44 222 THR A CA 1
ATOM 1764 C C . THR A 1 222 ? -29.903 4.567 17.556 1.00 48.44 222 THR A C 1
ATOM 1766 O O . THR A 1 222 ? -30.904 3.857 17.511 1.00 48.44 222 THR A O 1
ATOM 1769 N N . ARG A 1 223 ? -29.955 5.864 17.213 1.00 45.28 223 ARG A N 1
ATOM 1770 C CA . ARG A 1 223 ? -31.199 6.488 16.709 1.00 45.28 223 ARG A CA 1
ATOM 1771 C C . ARG A 1 223 ? -31.673 5.882 15.391 1.00 45.28 223 ARG A C 1
ATOM 1773 O O . ARG A 1 223 ? -32.872 5.654 15.256 1.00 45.28 223 ARG A O 1
ATOM 1780 N N . SER A 1 224 ? -30.777 5.590 14.452 1.00 45.03 224 SER A N 1
ATOM 1781 C CA . SER A 1 224 ? -31.114 4.988 13.155 1.00 45.03 224 SER A CA 1
ATOM 1782 C C . SER A 1 224 ? -31.601 3.545 13.298 1.00 45.03 224 SER A C 1
ATOM 1784 O O . 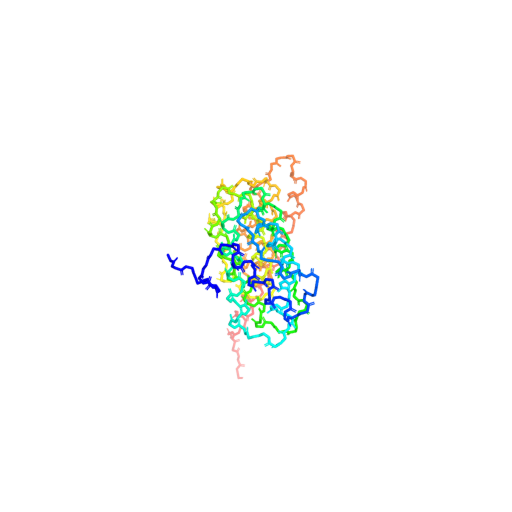SER A 1 224 ? -32.609 3.173 12.704 1.00 45.03 224 SER A O 1
ATOM 1786 N N . VAL A 1 225 ? -30.956 2.737 14.146 1.00 45.25 225 VAL A N 1
ATOM 1787 C CA . VAL A 1 225 ? -31.377 1.355 14.441 1.00 45.25 225 VAL A CA 1
ATOM 1788 C C . VAL A 1 225 ? -32.700 1.330 15.214 1.00 45.25 225 VAL A C 1
ATOM 1790 O O . VAL A 1 225 ? -33.550 0.482 14.937 1.00 45.25 225 VAL A O 1
ATOM 1793 N N . VAL A 1 226 ? -32.919 2.272 16.140 1.00 40.78 226 VAL A N 1
ATOM 1794 C CA . VAL A 1 226 ? -34.198 2.422 16.856 1.00 40.78 226 VAL A CA 1
ATOM 1795 C C . VAL A 1 226 ? -35.305 2.911 15.914 1.00 40.78 226 VAL A C 1
ATOM 1797 O O . VAL A 1 226 ? -36.394 2.346 15.961 1.00 40.78 226 VAL A O 1
ATOM 1800 N N . CYS A 1 227 ? -35.036 3.857 15.003 1.00 38.66 227 CYS A N 1
ATOM 1801 C CA . CYS A 1 227 ? -36.003 4.313 13.992 1.00 38.66 227 CYS A CA 1
ATOM 1802 C C . CYS A 1 227 ? -36.347 3.230 12.957 1.00 38.66 227 CYS A C 1
ATOM 1804 O O . CYS A 1 227 ? -37.508 3.091 12.574 1.00 38.66 227 CYS A O 1
ATOM 1806 N N . CYS A 1 228 ? -35.375 2.422 12.522 1.00 36.69 228 CYS A N 1
ATOM 1807 C CA . CYS A 1 228 ? -35.652 1.278 11.649 1.00 36.69 228 CYS A CA 1
ATOM 1808 C C . CYS A 1 228 ? -36.481 0.214 12.377 1.00 36.69 228 CYS A C 1
ATOM 1810 O O . CYS A 1 228 ? -37.453 -0.286 11.812 1.00 36.69 228 CYS A O 1
ATOM 1812 N N . LYS A 1 229 ? -36.174 -0.085 13.651 1.00 38.31 229 LYS A N 1
ATOM 1813 C CA . LYS A 1 229 ? -36.981 -1.019 14.452 1.00 38.31 229 LYS A CA 1
ATOM 1814 C C . LYS A 1 229 ? -38.411 -0.520 14.661 1.00 38.31 229 LYS A C 1
ATOM 1816 O O . LYS A 1 229 ? -39.331 -1.316 14.495 1.00 38.31 229 LYS A O 1
ATOM 1821 N N . THR A 1 230 ? -38.634 0.764 14.944 1.00 38.44 230 THR A N 1
ATOM 1822 C CA . THR A 1 230 ? -39.997 1.307 15.096 1.00 38.44 230 THR A CA 1
ATOM 1823 C C . THR A 1 230 ? -40.774 1.325 13.780 1.00 38.44 230 THR A C 1
ATOM 1825 O O . THR A 1 230 ? -41.967 1.039 13.798 1.00 38.44 230 THR A O 1
ATOM 1828 N N . SER A 1 231 ? -40.106 1.531 12.640 1.00 38.59 231 SER A N 1
ATOM 1829 C CA . SER A 1 231 ? -40.718 1.464 11.300 1.00 38.59 231 SER A CA 1
ATOM 1830 C C . SER A 1 231 ? -41.090 0.033 10.880 1.00 38.59 231 SER A C 1
ATOM 1832 O O . SER A 1 231 ? -42.096 -0.186 10.215 1.00 38.59 231 SER A O 1
ATOM 1834 N N . SER A 1 232 ? -40.314 -0.970 11.306 1.00 38.38 232 SER A N 1
ATOM 1835 C CA . SER A 1 232 ? -40.649 -2.388 11.090 1.00 38.38 232 SER A CA 1
ATOM 1836 C C . SER A 1 232 ? -41.689 -2.941 12.079 1.00 38.38 232 SER A C 1
ATOM 1838 O O . SER A 1 232 ? -42.318 -3.960 11.800 1.00 38.38 232 SER A O 1
ATOM 1840 N N . ILE A 1 233 ? -41.911 -2.266 13.215 1.00 43.16 2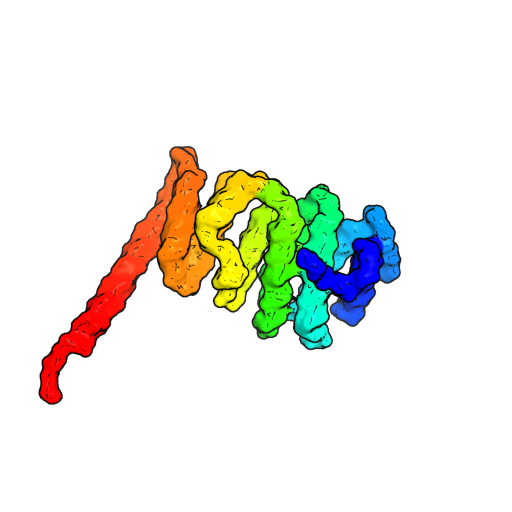33 ILE A N 1
ATOM 1841 C CA . ILE A 1 233 ? 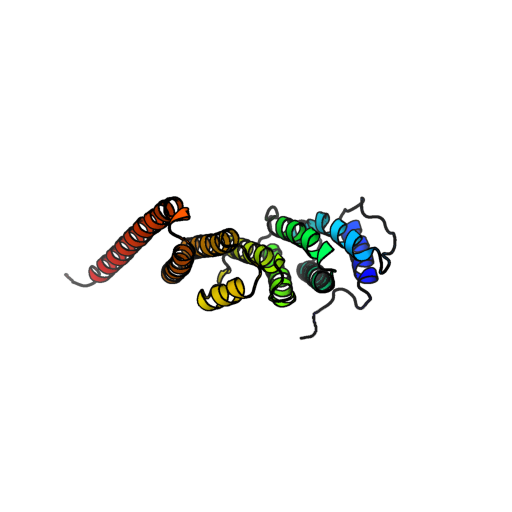-42.926 -2.635 14.219 1.00 43.16 233 ILE A CA 1
ATOM 1842 C C . ILE A 1 233 ? -44.270 -1.927 13.950 1.00 43.16 233 ILE A C 1
ATOM 1844 O O . ILE A 1 233 ? -45.315 -2.466 14.310 1.00 43.16 233 ILE A O 1
ATOM 1848 N N . SER A 1 234 ? -44.288 -0.789 13.245 1.00 40.75 234 SER A N 1
ATOM 1849 C CA . SER A 1 234 ? -45.525 -0.100 12.836 1.00 40.75 234 SER A CA 1
ATOM 1850 C C . SER A 1 234 ? -46.206 -0.688 11.586 1.00 40.75 234 SER A C 1
ATOM 1852 O O . SER A 1 234 ? -47.293 -0.250 11.224 1.00 40.75 234 SER A O 1
ATOM 1854 N N . GLY A 1 235 ? -45.626 -1.716 10.953 1.00 43.28 235 GLY A N 1
ATOM 1855 C CA . GLY A 1 235 ? -46.163 -2.360 9.745 1.00 43.28 235 GLY A CA 1
ATOM 1856 C C . GLY A 1 235 ? -47.172 -3.500 9.959 1.00 43.28 235 GLY A C 1
ATOM 1857 O O . GLY A 1 235 ? -47.576 -4.132 8.985 1.00 43.28 235 GLY A O 1
ATOM 1858 N N . ARG A 1 236 ? -47.589 -3.817 11.195 1.00 43.19 236 ARG A N 1
ATOM 1859 C CA . ARG A 1 236 ? -48.636 -4.831 11.453 1.00 43.19 236 ARG A CA 1
ATOM 1860 C C . ARG A 1 236 ? -49.570 -4.440 12.600 1.00 43.19 236 ARG A C 1
ATOM 1862 O O . ARG A 1 236 ? -49.310 -4.783 13.752 1.00 43.19 236 ARG A O 1
ATOM 1869 N N . ARG A 1 237 ? -50.681 -3.786 12.244 1.00 32.56 237 ARG A N 1
ATOM 1870 C CA . ARG A 1 237 ? -52.046 -3.933 12.806 1.00 32.56 237 ARG A CA 1
ATOM 1871 C C . ARG A 1 237 ? -52.978 -2.960 12.060 1.00 32.56 237 ARG A C 1
ATOM 1873 O O . ARG A 1 237 ? -52.900 -1.762 12.272 1.00 32.56 237 ARG A O 1
ATOM 1880 N N . THR A 1 238 ? -53.572 -3.430 10.957 1.00 40.22 238 THR A N 1
ATOM 1881 C CA . THR A 1 238 ? -55.019 -3.722 10.786 1.00 40.22 238 THR A CA 1
ATOM 1882 C C . THR A 1 238 ? -55.930 -2.495 10.828 1.00 40.22 238 THR A C 1
ATOM 1884 O O . THR A 1 238 ? -56.029 -1.865 11.875 1.00 40.22 238 THR A O 1
ATOM 1887 N N . CYS A 1 239 ? -56.677 -2.245 9.746 1.00 29.39 239 CYS A N 1
ATOM 1888 C CA . CYS A 1 239 ? -58.131 -2.468 9.726 1.00 29.39 239 CYS A CA 1
ATOM 1889 C C . CYS A 1 239 ? -58.771 -2.068 8.381 1.00 29.39 239 CYS A C 1
ATOM 1891 O O . CYS A 1 239 ? -58.561 -0.951 7.918 1.00 29.39 239 CYS A O 1
ATOM 1893 N N . SER A 1 240 ? -59.650 -2.970 7.922 1.00 36.19 240 SER A N 1
ATOM 1894 C CA . SER A 1 240 ? -60.741 -2.836 6.934 1.00 36.19 240 SER A CA 1
ATOM 1895 C C . SER A 1 240 ? -60.382 -2.876 5.453 1.00 36.19 240 SER A C 1
ATOM 1897 O O . SER A 1 240 ? -59.807 -1.896 4.941 1.00 36.19 240 SER A O 1
#

Secondary structure (DSSP, 8-state):
-----SSSS-HHHHHHHHHHHHHHTT-TTS--PPPPTTTHHHHHHHHHTTTTHHHH-TTS-HHHHHHHHHHHHHHHHHS-HHHHHHHHHHHHHHHT---SS-HHHHHTTHHHHHHHHHHS-TT-THHHHHHHHHHHHHHHHT-GGGS---HHHHHHHHHHTT--HHHHHHHHHHHHHHHHHTT-HHHHHHHHHHHHHT--TTTHHHHHHHHHHHHHHHHHHHHHHHHHHHHHHTT-----

Radius of gyration: 22.15 Å; chains: 1; bounding box: 85×36×55 Å

Sequence (240 aa):
MSIAVFIDGTDAQQVTELKKFLKSYGAKV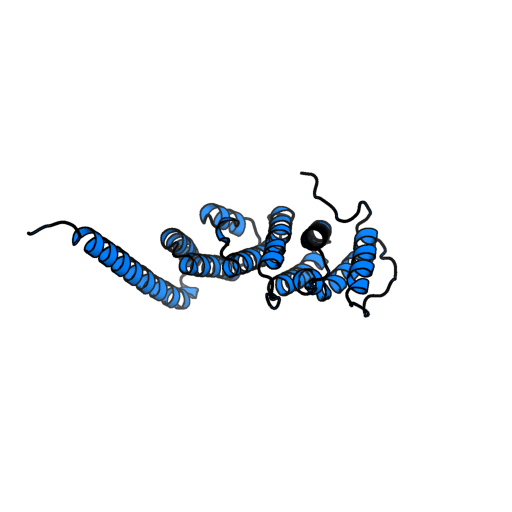LDNTECSDANWPDELIKCIKFLNVCWKDESIAESDAKDVLTSVASMFIQLPPNKLIEAVPLFCEKLLDFSGDNIRRHKNKLFPLNLLFWGLNPKSHPRYEIFLTLIECAEKMGVLNEVITDPKKVASWLSECDCTVEECQKVWQKLYDAHIALGENRKAIEAMIYLLSTYNEVTAVNARQNAINVARSVFIITRSVVCCKTSSISGRRTCS

pLDDT: mean 78.41, std 16.48, range [29.39, 93.38]